Protein AF-A0AAD3CHX1-F1 (afdb_monomer)

Solvent-accessible surface area (backbone atoms only — not comparable to full-atom values): 16864 Å² total; per-residue (Å²): 99,69,72,57,52,53,38,27,78,70,70,75,46,90,76,81,86,83,85,71,69,72,49,41,51,52,63,62,46,21,54,52,50,39,52,50,53,50,51,54,45,69,69,38,91,81,61,64,56,40,75,46,77,30,52,28,62,43,34,53,33,46,41,60,36,49,50,74,41,37,83,51,38,40,31,35,40,28,32,37,17,33,47,58,42,41,32,48,73,62,52,31,31,31,55,73,12,51,76,66,86,93,46,72,86,49,52,78,41,46,29,70,56,51,67,70,23,34,23,66,49,45,42,43,32,59,69,72,58,86,49,81,82,89,35,30,51,38,37,27,37,88,86,70,50,77,42,87,50,48,73,63,38,65,66,48,33,57,59,32,36,41,29,68,52,56,73,40,98,74,81,52,71,68,55,53,50,50,51,49,51,26,27,49,52,18,50,49,47,39,46,72,68,47,38,41,86,78,33,31,62,34,47,85,36,40,83,51,62,65,76,64,46,69,72,37,52,33,35,22,34,32,29,57,75,26,77,3,62,27,23,36,30,30,63,87,57,37,62,44,56,90,48,63,68,40,64,40,57,0,12,52,72,46,36,39,72,26,31,66,51,56,66,20,50,58,75,64,47,78,42,73,54,66,90,79,41,62,60,53,61,90,78,41,70,68,58,51,52,51,48,44,45,68,78,27,74,88,34,69,66,60,37,52,53,50,31,57,74,70,76,97

Structure (mmCIF, N/CA/C/O backbone):
data_AF-A0AAD3CHX1-F1
#
_entry.id   AF-A0AAD3CHX1-F1
#
loop_
_atom_site.group_PDB
_atom_site.id
_atom_site.type_symbol
_atom_site.label_atom_id
_atom_site.label_alt_id
_atom_site.label_comp_id
_atom_site.label_asym_id
_atom_site.label_entity_id
_atom_site.label_seq_id
_atom_site.pdbx_PDB_ins_code
_atom_site.Cartn_x
_atom_site.Cartn_y
_atom_site.Cartn_z
_atom_site.occupancy
_atom_site.B_iso_or_equiv
_atom_site.auth_seq_id
_atom_site.auth_comp_id
_atom_site.auth_asym_id
_atom_site.auth_atom_id
_atom_site.pdbx_PDB_model_num
ATOM 1 N N . MET A 1 1 ? 6.228 -0.378 18.008 1.00 70.81 1 MET A N 1
ATOM 2 C CA . MET A 1 1 ? 5.746 -1.682 18.521 1.00 70.81 1 MET A CA 1
ATOM 3 C C . MET A 1 1 ? 5.586 -1.688 20.031 1.00 70.81 1 MET A C 1
ATOM 5 O O . MET A 1 1 ? 4.504 -2.058 20.459 1.00 70.81 1 MET A O 1
ATOM 9 N N . MET A 1 2 ? 6.559 -1.183 20.804 1.00 86.69 2 MET A N 1
ATOM 10 C CA . MET A 1 2 ? 6.476 -1.118 22.274 1.00 86.69 2 MET A CA 1
ATOM 11 C C . MET A 1 2 ? 5.125 -0.602 22.810 1.00 86.69 2 MET A C 1
ATOM 13 O O . MET A 1 2 ? 4.581 -1.206 23.717 1.00 86.69 2 MET A O 1
ATOM 17 N N . PHE A 1 3 ? 4.522 0.424 22.194 1.00 92.31 3 PHE A N 1
ATOM 18 C CA . PHE A 1 3 ? 3.174 0.911 22.540 1.00 92.31 3 PHE A CA 1
ATOM 19 C C . PHE A 1 3 ? 2.093 -0.194 22.557 1.00 92.31 3 PHE A C 1
ATOM 21 O O . PHE A 1 3 ? 1.417 -0.375 23.567 1.00 92.31 3 PHE A O 1
ATOM 28 N N . LEU A 1 4 ? 1.945 -0.967 21.471 1.00 94.00 4 LEU A N 1
ATOM 29 C CA . LEU A 1 4 ? 0.927 -2.028 21.369 1.00 94.00 4 LEU A CA 1
ATOM 30 C C . LEU A 1 4 ? 1.252 -3.208 22.295 1.00 94.00 4 LEU A C 1
ATOM 32 O O . LEU A 1 4 ? 0.361 -3.772 22.924 1.00 94.00 4 LEU A O 1
ATOM 36 N N . GLU A 1 5 ? 2.534 -3.550 22.420 1.00 94.19 5 GLU A N 1
ATOM 37 C CA . GLU A 1 5 ? 3.007 -4.614 23.312 1.00 94.19 5 GLU A CA 1
ATOM 38 C C . GLU A 1 5 ? 2.765 -4.267 24.788 1.00 94.19 5 GLU A C 1
ATOM 40 O O . GLU A 1 5 ? 2.339 -5.125 25.564 1.00 94.19 5 GLU A O 1
ATOM 45 N N . THR A 1 6 ? 2.967 -3.006 25.182 1.00 95.19 6 THR A N 1
ATOM 46 C CA . THR A 1 6 ? 2.649 -2.503 26.523 1.00 95.19 6 THR A CA 1
ATOM 47 C C . THR A 1 6 ? 1.153 -2.601 26.810 1.00 95.19 6 THR A C 1
ATOM 49 O O . THR A 1 6 ? 0.778 -3.117 27.861 1.00 95.19 6 THR A O 1
ATOM 52 N N . LEU A 1 7 ? 0.281 -2.182 25.888 1.00 96.12 7 LEU A N 1
ATOM 53 C CA . LEU A 1 7 ? -1.169 -2.308 26.090 1.00 96.12 7 LEU A CA 1
ATOM 54 C C . LEU A 1 7 ? -1.603 -3.779 26.212 1.00 96.12 7 LEU A C 1
ATOM 56 O O . LEU A 1 7 ? -2.394 -4.118 27.093 1.00 96.12 7 LEU A O 1
ATOM 60 N N . ASN A 1 8 ? -1.046 -4.657 25.374 1.00 96.56 8 ASN A N 1
ATOM 61 C CA . ASN A 1 8 ? -1.357 -6.086 25.375 1.00 96.56 8 ASN A CA 1
ATOM 62 C C . ASN A 1 8 ? -0.888 -6.792 26.653 1.00 96.56 8 ASN A C 1
ATOM 64 O O . ASN A 1 8 ? -1.653 -7.503 27.297 1.00 96.56 8 ASN A O 1
ATOM 68 N N . SER A 1 9 ? 0.359 -6.557 27.067 1.00 96.75 9 SER A N 1
ATOM 69 C CA . SER A 1 9 ? 0.922 -7.145 28.294 1.00 96.75 9 SER A CA 1
ATOM 70 C C . SER A 1 9 ? 0.189 -6.718 29.571 1.00 96.75 9 SER A C 1
ATOM 72 O O . SER A 1 9 ? 0.242 -7.435 30.567 1.00 96.75 9 SER A O 1
ATOM 74 N N . ASN A 1 10 ? -0.530 -5.593 29.535 1.00 96.62 10 ASN A N 1
ATOM 75 C CA . ASN A 1 10 ? -1.371 -5.111 30.632 1.00 96.62 10 ASN A CA 1
ATOM 76 C C . ASN A 1 10 ? -2.850 -5.524 30.489 1.00 96.62 10 ASN A C 1
ATOM 78 O O . ASN A 1 10 ? -3.691 -5.067 31.259 1.00 96.62 10 ASN A O 1
ATOM 82 N N . GLY A 1 11 ? -3.180 -6.381 29.514 1.00 95.12 11 GLY A N 1
ATOM 83 C CA . GLY A 1 11 ? -4.532 -6.904 29.297 1.00 95.12 11 GLY A CA 1
ATOM 84 C C . GLY A 1 11 ? -5.544 -5.861 28.821 1.00 95.12 11 GLY A C 1
ATOM 85 O O . GLY A 1 11 ? -6.746 -6.079 28.951 1.00 95.12 11 GLY A O 1
ATOM 86 N N . LEU A 1 12 ? -5.077 -4.722 28.298 1.00 95.38 12 LEU A N 1
ATOM 87 C CA . LEU A 1 12 ? -5.944 -3.638 27.827 1.00 95.38 12 LEU A CA 1
ATOM 88 C C . LEU A 1 12 ? -6.453 -3.885 26.404 1.00 95.38 12 LEU A C 1
ATOM 90 O O . LEU A 1 12 ? -7.538 -3.432 26.047 1.00 95.38 12 LEU A O 1
ATOM 94 N N . ILE A 1 13 ? -5.672 -4.606 25.602 1.00 95.12 13 ILE A N 1
ATOM 95 C CA . ILE A 1 13 ? -6.026 -5.059 24.256 1.00 95.12 13 ILE A CA 1
ATOM 96 C C . ILE A 1 13 ? -5.583 -6.513 24.083 1.00 95.12 13 ILE A C 1
ATOM 98 O O . ILE A 1 13 ? -4.703 -6.970 24.807 1.00 95.12 13 ILE A O 1
ATOM 102 N N . ASP A 1 14 ? -6.158 -7.204 23.102 1.00 95.56 14 ASP A N 1
ATOM 103 C CA . ASP A 1 14 ? -5.631 -8.472 22.589 1.00 95.56 14 ASP A CA 1
ATOM 104 C C . ASP A 1 14 ? -4.932 -8.198 21.251 1.00 95.56 14 ASP A C 1
ATOM 106 O O . ASP A 1 14 ? -5.577 -7.928 20.232 1.00 95.56 14 ASP A O 1
ATOM 110 N N . PHE A 1 15 ? -3.601 -8.145 21.279 1.00 96.00 15 PHE A N 1
ATOM 111 C CA . PHE A 1 15 ? -2.782 -7.722 20.146 1.00 96.00 15 PHE A CA 1
ATOM 112 C C . PHE A 1 15 ? -2.222 -8.912 19.369 1.00 96.00 15 PHE A C 1
ATOM 114 O O . PHE A 1 15 ? -1.452 -9.718 19.891 1.00 96.00 15 PHE A O 1
ATOM 121 N N . HIS A 1 16 ? -2.518 -8.934 18.068 1.00 96.44 16 HIS A N 1
ATOM 122 C CA . HIS A 1 16 ? -2.021 -9.934 17.127 1.00 96.44 16 HIS A CA 1
ATOM 123 C C . HIS A 1 16 ? -1.151 -9.274 16.059 1.00 96.44 16 HIS A C 1
ATOM 125 O O . HIS A 1 16 ? -1.632 -8.469 15.260 1.00 96.44 16 HIS A O 1
ATOM 131 N N . LEU A 1 17 ? 0.128 -9.649 16.007 1.00 95.56 17 LEU A N 1
ATOM 132 C CA . LEU A 1 17 ? 1.024 -9.271 14.916 1.00 95.56 17 LEU A CA 1
ATOM 133 C C . LEU A 1 17 ? 0.971 -10.337 13.816 1.00 95.56 17 LEU A C 1
ATOM 135 O O . LEU A 1 17 ? 1.257 -11.506 14.071 1.00 95.56 17 LEU A O 1
ATOM 139 N N . ILE A 1 18 ? 0.662 -9.927 12.585 1.00 96.00 18 ILE A N 1
ATOM 140 C CA . ILE A 1 18 ? 0.647 -10.816 11.416 1.00 96.00 18 ILE A CA 1
ATOM 141 C C . ILE A 1 18 ? 1.854 -10.484 10.523 1.00 96.00 18 ILE A C 1
ATOM 143 O O . ILE A 1 18 ? 1.761 -9.599 9.667 1.00 96.00 18 ILE A O 1
ATOM 147 N N . PRO A 1 19 ? 3.010 -11.147 10.719 1.00 94.69 19 PRO A N 1
ATOM 148 C CA . PRO A 1 19 ? 4.156 -10.968 9.841 1.00 94.69 19 PRO A CA 1
ATOM 149 C C . PRO A 1 19 ? 3.901 -11.636 8.487 1.00 94.69 19 PRO A C 1
ATOM 151 O O . PRO A 1 19 ? 3.232 -12.665 8.393 1.00 94.69 19 PRO A O 1
ATOM 154 N N . TRP A 1 20 ? 4.479 -11.074 7.432 1.00 95.19 20 TRP A N 1
ATOM 155 C CA . TRP A 1 20 ? 4.391 -11.620 6.082 1.00 95.19 20 TRP A CA 1
ATOM 156 C C . TRP A 1 20 ? 5.680 -11.335 5.305 1.00 95.19 20 TRP A C 1
ATOM 158 O O . TRP A 1 20 ? 6.430 -10.412 5.630 1.00 95.19 20 TRP A O 1
ATOM 168 N N . ASP A 1 21 ? 5.959 -12.154 4.291 1.00 95.00 21 ASP A N 1
ATOM 169 C CA . ASP A 1 21 ? 7.151 -12.001 3.457 1.00 95.00 21 ASP A CA 1
ATOM 170 C C . ASP A 1 21 ? 6.879 -11.033 2.299 1.00 95.00 21 ASP A C 1
ATOM 172 O O . ASP A 1 21 ? 6.310 -11.411 1.274 1.00 95.00 21 ASP A O 1
ATOM 176 N N . TRP A 1 22 ? 7.323 -9.786 2.458 1.00 92.69 22 TRP A N 1
ATOM 177 C CA . TRP A 1 22 ? 7.121 -8.706 1.486 1.00 92.69 22 TRP A CA 1
ATOM 178 C C . TRP A 1 22 ? 7.830 -8.894 0.149 1.00 92.69 22 TRP A C 1
ATOM 180 O O . TRP A 1 22 ? 7.527 -8.195 -0.818 1.00 92.69 22 TRP A O 1
ATOM 190 N N . ARG A 1 23 ? 8.735 -9.871 0.062 1.00 93.50 23 ARG A N 1
ATOM 191 C CA . ARG A 1 23 ? 9.426 -10.211 -1.182 1.00 93.50 23 ARG A CA 1
ATOM 192 C C . ARG A 1 23 ? 8.537 -11.039 -2.107 1.00 93.50 23 ARG A C 1
ATOM 194 O O . ARG A 1 23 ? 8.760 -11.035 -3.314 1.00 93.50 23 ARG A O 1
ATOM 201 N N . ARG A 1 24 ? 7.556 -11.766 -1.561 1.00 95.75 24 ARG A N 1
ATOM 202 C CA . ARG A 1 24 ? 6.701 -12.709 -2.300 1.00 95.75 24 ARG A CA 1
ATOM 203 C C . ARG A 1 24 ? 5.537 -12.004 -2.996 1.00 95.75 24 ARG A C 1
ATOM 205 O O . ARG A 1 24 ? 5.283 -10.823 -2.778 1.00 95.75 24 ARG A O 1
ATOM 212 N N . ALA A 1 25 ? 4.836 -12.735 -3.862 1.00 95.12 25 ALA A N 1
ATOM 213 C CA . ALA A 1 25 ? 3.649 -12.218 -4.532 1.00 95.12 25 ALA A CA 1
ATOM 214 C C . ALA A 1 25 ? 2.572 -11.823 -3.506 1.00 95.12 25 ALA A C 1
ATOM 216 O O . ALA A 1 25 ? 2.311 -12.551 -2.548 1.00 95.12 25 ALA A O 1
ATOM 217 N N . PHE A 1 26 ? 1.919 -10.680 -3.723 1.00 95.56 26 PHE A N 1
ATOM 218 C CA . PHE A 1 26 ? 0.965 -10.125 -2.756 1.00 95.56 26 PHE A CA 1
ATOM 219 C C . PHE A 1 26 ? -0.305 -10.965 -2.593 1.00 95.56 26 PHE A C 1
ATOM 221 O O . PHE A 1 26 ? -0.923 -10.910 -1.533 1.00 95.56 26 PHE A O 1
ATOM 228 N N . GLU A 1 27 ? -0.671 -11.775 -3.593 1.00 95.50 27 GLU A N 1
ATOM 229 C CA . GLU A 1 27 ? -1.791 -12.718 -3.470 1.00 95.50 27 GLU A CA 1
ATOM 230 C C . GLU A 1 27 ? -1.549 -13.700 -2.313 1.00 95.50 27 GLU A C 1
ATOM 232 O O . GLU A 1 27 ? -2.421 -13.866 -1.467 1.00 95.50 27 GLU A O 1
ATOM 237 N N . GLU A 1 28 ? -0.338 -14.263 -2.209 1.00 95.62 28 GLU A N 1
ATOM 238 C CA . GLU A 1 28 ? 0.015 -15.217 -1.149 1.00 95.62 28 GLU A CA 1
ATOM 239 C C . GLU A 1 28 ? -0.070 -14.570 0.239 1.00 95.62 28 GLU A C 1
ATOM 241 O O . GLU A 1 28 ? -0.622 -15.143 1.181 1.00 95.62 28 GLU A O 1
ATOM 246 N N . ALA A 1 29 ? 0.457 -13.347 0.365 1.00 96.19 29 ALA A N 1
ATOM 247 C CA . ALA A 1 29 ? 0.401 -12.589 1.609 1.00 96.19 29 ALA A CA 1
ATOM 248 C C . ALA A 1 29 ? -1.048 -12.275 2.002 1.00 96.19 29 ALA A C 1
ATOM 250 O O . ALA A 1 29 ? -1.426 -12.441 3.160 1.00 96.19 29 ALA A O 1
ATOM 251 N N . SER A 1 30 ? -1.874 -11.867 1.039 1.00 96.12 30 SER A N 1
ATOM 252 C CA . SER A 1 30 ? -3.265 -11.506 1.289 1.00 96.12 30 SER A CA 1
ATOM 253 C C . SER A 1 30 ? -4.131 -12.702 1.694 1.00 96.12 30 SER A C 1
ATOM 255 O O . SER A 1 30 ? -4.948 -12.595 2.614 1.00 96.12 30 SER A O 1
ATOM 257 N N . GLU A 1 31 ? -3.929 -13.864 1.068 1.00 96.56 31 GLU A N 1
ATOM 258 C CA . GLU A 1 31 ? -4.599 -15.111 1.449 1.00 96.56 31 GLU A CA 1
ATOM 259 C C . GLU A 1 31 ? -4.235 -15.525 2.880 1.00 96.56 31 GLU A C 1
ATOM 261 O O . GLU A 1 31 ? -5.125 -15.798 3.691 1.00 96.56 31 GLU A O 1
ATOM 266 N N . MET A 1 32 ? -2.944 -15.484 3.221 1.00 97.19 32 MET A N 1
ATOM 267 C CA . MET A 1 32 ? -2.456 -15.797 4.566 1.00 97.19 32 MET A CA 1
ATOM 268 C C . MET A 1 32 ? -3.038 -14.845 5.621 1.00 97.19 32 MET A C 1
ATOM 270 O O . MET A 1 32 ? -3.571 -15.304 6.635 1.00 97.19 32 MET A O 1
ATOM 274 N N . ILE A 1 33 ? -3.003 -13.533 5.364 1.00 97.50 33 ILE A N 1
ATOM 275 C CA . ILE A 1 33 ? -3.575 -12.518 6.261 1.00 97.50 33 ILE A CA 1
ATOM 276 C C . ILE A 1 33 ? -5.070 -12.772 6.459 1.00 97.50 33 ILE A C 1
ATOM 278 O O . ILE A 1 33 ? -5.545 -12.787 7.593 1.00 97.50 33 ILE A O 1
ATOM 282 N N . THR A 1 34 ? -5.808 -13.044 5.379 1.00 97.69 34 THR A N 1
ATOM 283 C CA . THR A 1 34 ? -7.249 -13.328 5.445 1.00 97.69 34 THR A CA 1
ATOM 284 C C . THR A 1 34 ? -7.543 -14.547 6.318 1.00 97.69 34 THR A C 1
ATOM 286 O O . THR A 1 34 ? -8.465 -14.520 7.136 1.00 97.69 34 THR A O 1
ATOM 289 N N . MET A 1 35 ? -6.761 -15.621 6.177 1.00 98.00 35 MET A N 1
ATOM 290 C CA . MET A 1 35 ? -6.902 -16.810 7.019 1.00 98.00 35 MET A CA 1
ATOM 291 C C . MET A 1 35 ? -6.654 -16.493 8.495 1.00 98.00 35 MET A C 1
ATOM 293 O O . MET A 1 35 ? -7.448 -16.901 9.342 1.00 98.00 35 MET A O 1
ATOM 297 N N . LYS A 1 36 ? -5.594 -15.738 8.804 1.00 98.06 36 LYS A N 1
ATOM 298 C CA . LYS A 1 36 ? -5.237 -15.373 10.181 1.00 98.06 36 LYS A CA 1
ATOM 299 C C . LYS A 1 36 ? -6.273 -14.468 10.839 1.00 98.06 36 LYS A C 1
ATOM 301 O O . LYS A 1 36 ? -6.656 -14.714 11.976 1.00 98.06 36 LYS A O 1
ATOM 306 N N . VAL A 1 37 ? -6.793 -13.478 10.118 1.00 97.88 37 VAL A N 1
ATOM 307 C CA . VAL A 1 37 ? -7.870 -12.604 10.611 1.00 97.88 37 VAL A CA 1
ATOM 308 C C . VAL A 1 37 ? -9.131 -13.411 10.932 1.00 97.88 37 VAL A C 1
ATOM 310 O O . VAL A 1 37 ? -9.733 -13.226 11.990 1.00 97.88 37 VAL A O 1
ATOM 313 N N . LYS A 1 38 ? -9.515 -14.351 10.058 1.00 97.75 38 LYS A N 1
ATOM 314 C CA . LYS A 1 38 ? -10.653 -15.248 10.314 1.00 97.75 38 LYS A CA 1
ATOM 315 C C . LYS A 1 38 ? -10.420 -16.149 11.520 1.00 97.75 38 LYS A C 1
ATOM 317 O O . LYS A 1 38 ? -11.343 -16.351 12.298 1.00 97.75 38 LYS A O 1
ATOM 322 N N . GLU A 1 39 ? -9.212 -16.685 11.681 1.00 97.69 39 GLU A N 1
ATOM 323 C CA . GLU A 1 39 ? -8.828 -17.482 12.850 1.00 97.69 39 GLU A CA 1
ATOM 324 C C . GLU A 1 39 ? -8.995 -16.676 14.148 1.00 97.69 39 GLU A C 1
ATOM 326 O O . GLU A 1 39 ? -9.676 -17.140 15.062 1.00 97.69 39 GLU A O 1
ATOM 331 N N . ILE A 1 40 ? -8.471 -15.445 14.194 1.00 96.88 40 ILE A N 1
ATOM 332 C CA . ILE A 1 40 ? -8.596 -14.536 15.347 1.00 96.88 40 ILE A CA 1
ATOM 333 C C . ILE A 1 40 ? -10.074 -14.266 15.668 1.00 96.88 40 ILE A C 1
ATOM 335 O O . ILE A 1 40 ? -10.511 -14.481 16.796 1.00 96.88 40 ILE A O 1
ATOM 339 N N . SER A 1 41 ? -10.877 -13.882 14.671 1.00 96.44 41 SER A N 1
ATOM 340 C CA . SER A 1 41 ? -12.311 -13.613 14.869 1.00 96.44 41 SER A CA 1
ATOM 341 C C . SER A 1 41 ? -13.103 -14.859 15.302 1.00 96.44 41 SER A C 1
ATOM 343 O O . SER A 1 41 ? -14.018 -14.796 16.130 1.00 96.44 41 SER A O 1
ATOM 345 N N . ASN A 1 42 ? -12.748 -16.031 14.773 1.00 96.19 42 ASN A N 1
ATOM 346 C CA . ASN A 1 42 ? -13.405 -17.284 15.130 1.00 96.19 42 ASN A CA 1
ATOM 347 C C . ASN A 1 42 ? -13.094 -17.723 16.563 1.00 96.19 42 ASN A C 1
ATOM 349 O O . ASN A 1 42 ? -13.982 -18.274 17.218 1.00 96.19 42 ASN A O 1
ATOM 353 N N . ASN A 1 43 ? -11.887 -17.435 17.043 1.00 95.56 43 ASN A N 1
ATOM 354 C CA . ASN A 1 43 ? -11.440 -17.786 18.385 1.00 95.56 43 ASN A CA 1
ATOM 355 C 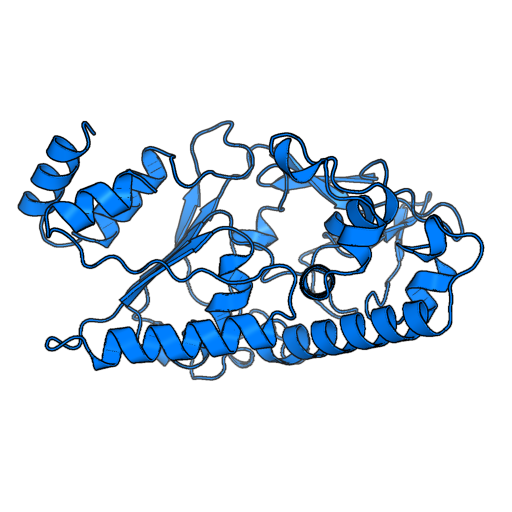C . ASN A 1 43 ? -11.867 -16.771 19.454 1.00 95.56 43 ASN A C 1
ATOM 357 O O . ASN A 1 43 ? -11.833 -17.115 20.633 1.00 95.56 43 ASN A O 1
ATOM 361 N N . ASP A 1 44 ? -12.313 -15.568 19.075 1.00 94.00 44 ASP A N 1
ATOM 362 C CA . ASP A 1 44 ? -12.876 -14.614 20.031 1.00 94.00 44 ASP A CA 1
ATOM 363 C C . ASP A 1 44 ? -14.259 -15.090 20.536 1.00 94.00 44 ASP A C 1
ATOM 365 O O . ASP A 1 44 ? -15.223 -15.140 19.754 1.00 94.00 44 ASP A O 1
ATOM 369 N N . PRO A 1 45 ? -14.400 -15.420 21.838 1.00 91.38 45 PRO A N 1
ATOM 370 C CA . PRO A 1 45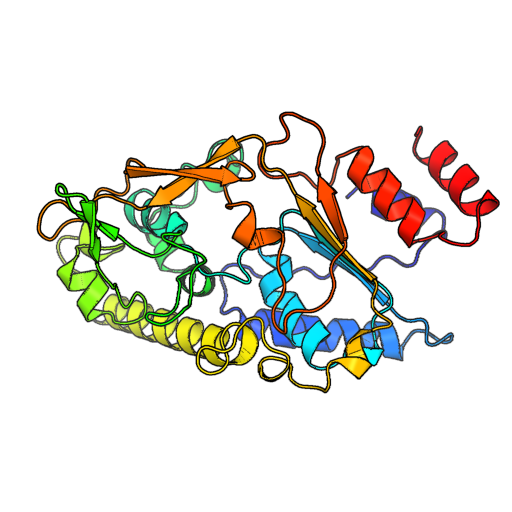 ? -15.672 -15.849 22.417 1.00 91.38 45 PRO A CA 1
ATOM 371 C C . PRO A 1 45 ? -16.734 -14.745 22.410 1.00 91.38 45 PRO A C 1
ATOM 373 O O . PRO A 1 45 ? -17.925 -15.048 22.432 1.00 91.38 45 PRO A O 1
ATOM 376 N N . LEU A 1 46 ? -16.322 -13.475 22.374 1.00 92.31 46 LEU A N 1
ATOM 377 C CA . LEU A 1 46 ? -17.224 -12.325 22.390 1.00 92.31 46 LEU A CA 1
ATOM 378 C C . LEU A 1 46 ? -17.624 -11.870 20.984 1.00 92.31 46 LEU A C 1
ATOM 380 O O . LEU A 1 46 ? -18.467 -10.982 20.863 1.00 92.31 46 LEU A O 1
ATOM 384 N N . LYS A 1 47 ? -17.046 -12.479 19.936 1.00 92.31 47 LYS A N 1
ATOM 385 C CA . LYS A 1 47 ? -17.299 -12.142 18.527 1.00 92.31 47 LYS A CA 1
ATOM 386 C C . LYS A 1 47 ? -17.183 -10.642 18.260 1.00 92.31 47 LYS A C 1
ATOM 388 O O . LYS A 1 47 ? -17.969 -10.074 17.499 1.00 92.31 47 LYS A O 1
ATOM 393 N N . LYS A 1 48 ? -16.210 -9.992 18.903 1.00 93.75 48 LYS A N 1
ATOM 394 C CA . LYS A 1 48 ? -15.928 -8.582 18.679 1.00 93.75 48 LYS A CA 1
ATOM 395 C C . LYS A 1 48 ? -15.410 -8.405 17.261 1.00 93.75 48 LYS A C 1
ATOM 397 O O . LYS A 1 48 ? -14.704 -9.248 16.703 1.00 93.75 48 LYS A O 1
ATOM 402 N N . LYS A 1 49 ? -15.768 -7.265 16.684 1.00 96.50 49 LYS A N 1
ATOM 403 C CA . LYS A 1 49 ? -15.170 -6.805 15.439 1.00 96.50 49 LYS A CA 1
ATOM 404 C C . LYS A 1 49 ? -13.719 -6.393 15.697 1.00 96.50 49 LYS A C 1
ATOM 406 O O . LYS A 1 49 ? -13.384 -5.879 16.762 1.00 96.50 49 LYS A O 1
ATOM 411 N N . ILE A 1 50 ? -12.872 -6.642 14.712 1.00 97.69 50 ILE A N 1
ATOM 412 C CA . ILE A 1 50 ? -11.436 -6.402 14.742 1.00 97.69 50 ILE A CA 1
ATOM 413 C C . ILE A 1 50 ? -11.150 -4.932 14.433 1.00 97.69 50 ILE A C 1
ATOM 415 O O . ILE A 1 50 ? -11.754 -4.327 13.542 1.00 97.69 50 ILE A O 1
ATOM 419 N N . ILE A 1 51 ? -10.167 -4.385 15.142 1.00 97.56 51 ILE A N 1
ATOM 420 C CA . ILE A 1 51 ? -9.528 -3.113 14.814 1.00 97.56 51 ILE A CA 1
ATOM 421 C C . ILE A 1 51 ? -8.259 -3.443 14.033 1.00 97.56 51 ILE A C 1
ATOM 423 O O . ILE A 1 51 ? -7.315 -4.017 14.576 1.00 97.56 51 ILE A O 1
ATOM 427 N N . LEU A 1 52 ? -8.248 -3.119 12.742 1.00 97.25 52 LEU A N 1
ATOM 428 C CA . LEU A 1 52 ? -7.111 -3.377 11.866 1.00 97.25 52 LEU A CA 1
ATOM 429 C C . LEU A 1 52 ? -6.180 -2.165 11.840 1.00 97.25 52 LEU A C 1
ATOM 431 O O . LEU A 1 52 ? -6.613 -1.053 11.548 1.00 97.25 52 LEU A O 1
ATOM 435 N N . ILE A 1 53 ? -4.887 -2.388 12.062 1.00 95.50 53 ILE A N 1
ATOM 436 C CA . ILE A 1 53 ? -3.842 -1.383 11.846 1.00 95.50 53 ILE A CA 1
ATOM 437 C C . ILE A 1 53 ? -2.914 -1.912 10.758 1.00 95.50 53 ILE A C 1
ATOM 439 O O . ILE A 1 53 ? -2.331 -2.986 10.901 1.00 95.50 53 ILE A O 1
ATOM 443 N N . SER A 1 54 ? -2.779 -1.168 9.663 1.00 94.31 54 SER A N 1
ATOM 444 C CA . SER A 1 54 ? -1.840 -1.482 8.583 1.00 94.31 54 SER A CA 1
ATOM 445 C C . SER A 1 54 ? -0.856 -0.340 8.394 1.00 94.31 54 SER A C 1
ATOM 447 O O . SER A 1 54 ? -1.223 0.822 8.546 1.00 94.31 54 SER A O 1
ATOM 449 N N . HIS A 1 55 ? 0.381 -0.661 8.019 1.00 92.00 55 HIS A N 1
ATOM 450 C CA . HIS A 1 55 ? 1.411 0.334 7.722 1.00 92.00 55 HIS A CA 1
ATOM 451 C C . HIS A 1 55 ? 1.978 0.139 6.325 1.00 92.00 55 HIS A C 1
ATOM 453 O O . HIS A 1 55 ? 2.268 -1.001 5.949 1.00 92.00 55 HIS A O 1
ATOM 459 N N . SER A 1 56 ? 2.152 1.230 5.574 1.00 89.94 56 SER A N 1
ATOM 460 C CA . SER A 1 56 ? 2.762 1.204 4.243 1.00 89.94 56 SER A CA 1
ATOM 461 C C . SER A 1 56 ? 2.136 0.099 3.379 1.00 89.94 56 SER A C 1
ATOM 463 O O . SER A 1 56 ? 0.912 0.025 3.250 1.00 89.94 56 SER A O 1
ATOM 465 N N . THR A 1 57 ? 2.946 -0.783 2.801 1.00 91.31 57 THR A N 1
ATOM 466 C CA . THR A 1 57 ? 2.528 -1.920 1.966 1.00 91.31 57 THR A CA 1
ATOM 467 C C . THR A 1 57 ? 1.515 -2.847 2.631 1.00 91.31 57 THR A C 1
ATOM 469 O O . THR A 1 57 ? 0.727 -3.493 1.940 1.00 91.31 57 THR A O 1
ATOM 472 N N . GLY A 1 58 ? 1.487 -2.891 3.966 1.00 93.69 58 GLY A N 1
ATOM 473 C CA . GLY A 1 58 ? 0.499 -3.652 4.724 1.00 93.69 58 GLY A CA 1
ATOM 474 C C . GLY A 1 58 ? -0.932 -3.356 4.274 1.00 93.69 58 GLY A C 1
ATOM 475 O O . GLY A 1 58 ? -1.735 -4.276 4.208 1.00 93.69 58 GLY A O 1
ATOM 476 N N . ALA A 1 59 ? -1.225 -2.114 3.875 1.00 92.81 59 ALA A N 1
ATOM 477 C CA . ALA A 1 59 ? -2.540 -1.713 3.381 1.00 92.81 59 ALA A CA 1
ATOM 478 C C . ALA A 1 59 ? -2.964 -2.457 2.102 1.00 92.81 59 ALA A C 1
ATOM 480 O O . ALA A 1 59 ? -4.118 -2.861 1.977 1.00 92.81 59 ALA A O 1
ATOM 481 N N . MET A 1 60 ? -2.038 -2.680 1.160 1.00 92.25 60 MET A N 1
ATOM 482 C CA . MET A 1 60 ? -2.337 -3.378 -0.099 1.00 92.25 60 MET A CA 1
ATOM 483 C C . MET A 1 60 ? -2.673 -4.847 0.134 1.00 92.25 60 MET A C 1
ATOM 485 O O . MET A 1 60 ? -3.566 -5.386 -0.515 1.00 92.25 60 MET A O 1
ATOM 489 N N . VAL A 1 61 ? -1.945 -5.505 1.039 1.00 94.69 61 VAL A N 1
ATOM 490 C CA . VAL A 1 61 ? -2.108 -6.942 1.296 1.00 94.69 61 VAL A CA 1
ATOM 491 C C . VAL A 1 61 ? -3.266 -7.240 2.249 1.00 94.69 61 VAL A C 1
ATOM 493 O O . VAL A 1 61 ? -3.861 -8.315 2.156 1.00 94.69 61 VAL A O 1
ATOM 496 N N . THR A 1 62 ? -3.644 -6.297 3.119 1.00 95.50 62 THR A N 1
ATOM 497 C CA . THR A 1 62 ? -4.823 -6.433 3.989 1.00 95.50 62 THR A CA 1
ATOM 498 C C . THR A 1 62 ? -6.123 -6.037 3.294 1.00 95.50 62 THR A C 1
ATOM 500 O O . THR A 1 62 ? -7.165 -6.599 3.636 1.00 95.50 62 THR A O 1
ATOM 503 N N . TRP A 1 63 ? -6.088 -5.128 2.309 1.00 94.31 63 TRP A N 1
ATOM 504 C CA . TRP A 1 63 ? -7.287 -4.645 1.613 1.00 94.31 63 TRP A CA 1
ATOM 505 C C . TRP A 1 63 ? -8.207 -5.768 1.108 1.00 94.31 63 TRP A C 1
ATOM 507 O O . TRP A 1 63 ? -9.393 -5.710 1.418 1.00 94.31 63 TRP A O 1
ATOM 517 N N . PRO A 1 64 ? -7.726 -6.839 0.443 1.00 94.88 64 PRO A N 1
ATOM 518 C CA . PRO A 1 64 ? -8.617 -7.907 -0.013 1.00 94.88 64 PRO A CA 1
ATOM 519 C C . PRO A 1 64 ? -9.363 -8.630 1.118 1.00 94.88 64 PRO A C 1
ATOM 521 O O . PRO A 1 64 ? -10.436 -9.182 0.880 1.00 94.88 64 PRO A O 1
ATOM 524 N N . CYS A 1 65 ? -8.817 -8.641 2.339 1.00 96.75 65 CYS A N 1
ATOM 525 C CA . CYS A 1 65 ? -9.515 -9.168 3.508 1.00 96.75 65 CYS A CA 1
ATOM 526 C C . CYS A 1 65 ? -10.620 -8.208 3.967 1.00 96.75 65 CYS A C 1
ATOM 528 O O . CYS A 1 65 ? -11.729 -8.663 4.233 1.00 96.75 65 CYS A O 1
ATOM 530 N N . VAL A 1 66 ? -10.329 -6.904 4.042 1.00 96.12 66 VAL A N 1
ATOM 531 C CA . VAL A 1 66 ? -11.312 -5.864 4.405 1.00 96.12 66 VAL A CA 1
ATOM 532 C C . VAL A 1 66 ? -12.450 -5.823 3.391 1.00 96.12 66 VAL A C 1
ATOM 534 O O . VAL A 1 66 ? -13.613 -5.846 3.777 1.00 96.12 66 VAL A O 1
ATOM 537 N N . ASP A 1 67 ? -12.111 -5.839 2.103 1.00 95.19 67 ASP A N 1
ATOM 538 C CA . ASP A 1 67 ? -13.058 -5.827 0.995 1.00 95.19 67 ASP A CA 1
ATOM 539 C C . ASP A 1 67 ? -13.999 -7.036 1.046 1.00 95.19 67 ASP A C 1
ATOM 541 O O . ASP A 1 67 ? -15.213 -6.873 1.042 1.00 95.19 67 ASP A O 1
ATOM 545 N N . LYS A 1 68 ? -13.461 -8.256 1.161 1.00 96.25 68 LYS A N 1
ATOM 546 C CA . LYS A 1 68 ? -14.280 -9.480 1.129 1.00 96.25 68 LYS A CA 1
ATOM 547 C C . LYS A 1 68 ? -15.023 -9.768 2.425 1.00 96.25 68 LYS A C 1
ATOM 549 O O . LYS A 1 68 ? -15.973 -10.554 2.387 1.00 96.25 68 LYS A O 1
ATOM 554 N N . HIS A 1 69 ? -14.567 -9.224 3.551 1.00 97.69 69 HIS A N 1
ATOM 555 C CA . HIS A 1 69 ? -15.071 -9.539 4.890 1.00 97.69 69 HIS A CA 1
ATOM 556 C C . HIS A 1 69 ? -15.272 -8.294 5.774 1.00 97.69 69 HIS A C 1
ATOM 558 O O . HIS A 1 69 ? -14.764 -8.261 6.900 1.00 97.69 69 HIS A O 1
ATOM 564 N N . PRO A 1 70 ? -16.015 -7.268 5.314 1.00 97.75 70 PRO A N 1
ATOM 565 C CA . PRO A 1 70 ? -16.207 -6.034 6.072 1.00 97.75 70 PRO A CA 1
ATOM 566 C C . PRO A 1 70 ? -16.911 -6.254 7.419 1.00 97.75 70 PRO A C 1
ATOM 568 O O . PRO A 1 70 ? -16.702 -5.498 8.368 1.00 97.75 70 PRO A O 1
ATOM 571 N N . GLU A 1 71 ? -17.697 -7.327 7.554 1.00 97.81 71 GLU A N 1
ATOM 572 C CA . GLU A 1 71 ? -18.360 -7.731 8.796 1.00 97.81 71 GLU A CA 1
ATOM 573 C C . GLU A 1 71 ? -17.388 -7.981 9.954 1.00 97.81 71 GLU A C 1
ATOM 575 O O . GLU A 1 71 ? -17.779 -7.838 11.113 1.00 97.81 71 GLU A O 1
ATOM 580 N N . LEU A 1 72 ? -16.134 -8.333 9.648 1.00 98.25 72 LEU A N 1
ATOM 581 C CA . LEU A 1 72 ? -15.122 -8.662 10.647 1.00 98.25 72 LEU A CA 1
ATOM 582 C C . LEU A 1 72 ? -14.511 -7.425 11.302 1.00 98.25 72 LEU A C 1
ATOM 584 O O . LEU A 1 72 ? -13.840 -7.579 12.315 1.00 98.25 72 LEU A O 1
ATOM 588 N N . PHE A 1 73 ? -14.713 -6.223 10.757 1.00 98.38 73 PHE A N 1
ATOM 589 C CA . PHE A 1 73 ? -13.974 -5.026 11.161 1.00 98.38 73 PHE A CA 1
ATOM 590 C C . PHE A 1 73 ? -14.889 -3.937 11.715 1.00 98.38 73 PHE A C 1
ATOM 592 O O . PHE A 1 73 ? -15.980 -3.704 11.194 1.00 98.38 73 PHE A O 1
ATOM 599 N N . SER A 1 74 ? -14.437 -3.254 12.768 1.00 97.38 74 SER A N 1
ATOM 600 C CA . SER A 1 74 ? -15.057 -2.016 13.263 1.00 97.38 74 SER A CA 1
ATOM 601 C C . SER A 1 74 ? -14.268 -0.790 12.826 1.00 97.38 74 SER A C 1
ATOM 603 O O . SER A 1 74 ? -14.850 0.243 12.519 1.00 97.38 74 SER A O 1
ATOM 605 N N . ASN A 1 75 ? -12.942 -0.906 12.775 1.00 97.62 75 ASN A N 1
ATOM 606 C CA . ASN A 1 75 ? -12.052 0.197 12.451 1.00 97.62 75 ASN A CA 1
ATOM 607 C C . ASN A 1 75 ? -10.906 -0.309 11.579 1.00 97.62 75 ASN A C 1
ATOM 609 O O . ASN A 1 75 ? -10.413 -1.426 11.761 1.00 97.62 75 ASN A O 1
ATOM 613 N N . TRP A 1 76 ? -10.436 0.552 10.683 1.00 96.81 76 TRP A N 1
ATOM 614 C CA . TRP A 1 76 ? -9.200 0.339 9.945 1.00 96.81 76 TRP A CA 1
ATOM 615 C C . TRP A 1 76 ? -8.350 1.606 9.980 1.00 96.81 76 TRP A C 1
ATOM 617 O O . TRP A 1 76 ? -8.675 2.604 9.341 1.00 96.81 76 TRP A O 1
ATOM 627 N N . MET A 1 77 ? -7.246 1.564 10.724 1.00 95.00 77 MET A N 1
ATOM 628 C CA . MET A 1 77 ? -6.232 2.611 10.715 1.00 95.00 77 MET A CA 1
ATOM 629 C C . MET A 1 77 ? -5.158 2.267 9.681 1.00 95.00 77 MET A C 1
ATOM 631 O O . MET A 1 77 ? -4.303 1.404 9.892 1.00 95.00 77 MET A O 1
ATOM 635 N N . ASN A 1 78 ? -5.220 2.948 8.545 1.00 92.69 78 ASN A N 1
ATOM 636 C CA . ASN A 1 78 ? -4.275 2.833 7.452 1.00 92.69 78 ASN A CA 1
ATOM 637 C C . ASN A 1 78 ? -3.168 3.894 7.589 1.00 92.69 78 ASN A C 1
ATOM 639 O O . ASN A 1 78 ? -3.375 5.062 7.262 1.00 92.69 78 ASN A O 1
ATOM 643 N N . MET A 1 79 ? -1.997 3.498 8.088 1.00 90.38 79 MET A N 1
ATOM 644 C CA . MET A 1 79 ? -0.883 4.398 8.401 1.00 90.38 79 MET A CA 1
ATOM 645 C C . MET A 1 79 ? 0.169 4.430 7.294 1.00 90.38 79 MET A C 1
ATOM 647 O O . MET A 1 79 ? 0.751 3.402 6.961 1.00 90.38 79 MET A O 1
ATOM 651 N N . ALA A 1 80 ? 0.440 5.611 6.737 1.00 82.31 80 ALA A N 1
ATOM 652 C CA . ALA A 1 80 ? 1.299 5.798 5.564 1.00 82.31 80 ALA A CA 1
ATOM 653 C C . ALA A 1 80 ? 0.956 4.808 4.437 1.00 82.31 80 ALA A C 1
ATOM 655 O O . ALA A 1 80 ? 1.843 4.301 3.759 1.00 82.31 80 ALA A O 1
A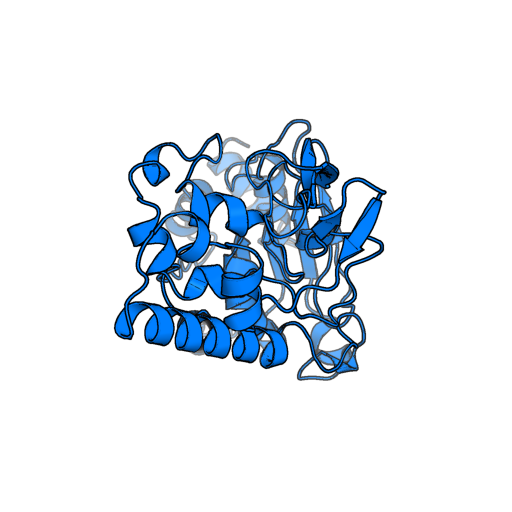TOM 656 N N . GLY A 1 81 ? -0.333 4.466 4.313 1.00 71.00 81 GLY A N 1
ATOM 657 C CA . GLY A 1 81 ? -0.825 3.365 3.498 1.00 71.00 81 GLY A CA 1
ATOM 658 C C . GLY A 1 81 ? -0.313 3.420 2.076 1.00 71.00 81 GLY A C 1
ATOM 659 O O . GLY A 1 81 ? -0.654 4.320 1.316 1.00 71.00 81 GLY A O 1
ATOM 660 N N . CYS A 1 82 ? 0.491 2.435 1.710 1.00 66.12 82 CYS A N 1
ATOM 661 C CA . CYS A 1 82 ? 1.073 2.356 0.391 1.00 66.12 82 CYS A CA 1
ATOM 662 C C . CYS A 1 8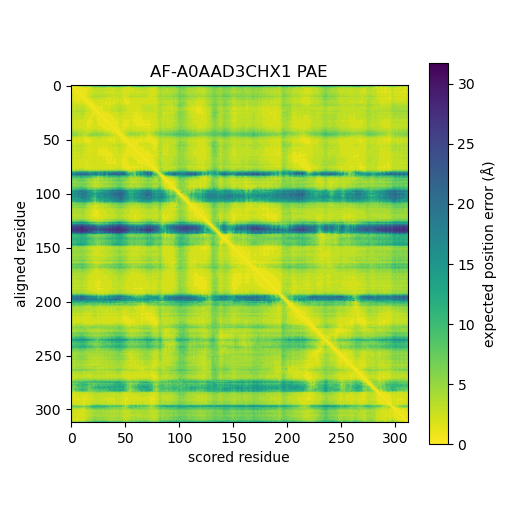2 ? -0.012 1.932 -0.601 1.00 66.12 82 CYS A C 1
ATOM 664 O O . CYS A 1 82 ? -0.642 0.891 -0.444 1.00 66.12 82 CYS A O 1
ATOM 666 N N . LEU A 1 83 ? -0.210 2.764 -1.622 1.00 61.94 83 LEU A N 1
ATOM 667 C CA . LEU A 1 83 ? -0.500 2.342 -2.989 1.00 61.94 83 LEU A CA 1
ATOM 668 C C . LEU A 1 83 ? -1.716 1.440 -3.210 1.00 61.94 83 LEU A C 1
ATOM 670 O O . LEU A 1 83 ? -1.683 0.472 -3.977 1.00 61.94 83 LEU A O 1
ATOM 674 N N . LEU A 1 84 ? -2.866 1.879 -2.700 1.00 61.28 84 LEU A N 1
ATOM 675 C CA . LEU A 1 84 ? -4.115 1.551 -3.392 1.00 61.28 84 LEU A CA 1
ATOM 676 C C . LEU A 1 84 ? -4.103 2.174 -4.805 1.00 61.28 84 LEU A C 1
ATOM 678 O O . LEU A 1 84 ? -4.806 1.696 -5.687 1.00 61.28 84 LEU A O 1
ATOM 682 N N . ILE A 1 85 ? -3.255 3.187 -5.056 1.00 72.69 85 ILE A N 1
ATOM 683 C CA . ILE A 1 85 ? -2.845 3.734 -6.367 1.00 72.69 85 ILE A CA 1
ATOM 684 C C . ILE A 1 85 ? -1.456 3.265 -6.751 1.00 72.69 85 ILE A C 1
ATOM 686 O O . ILE A 1 85 ? -0.588 3.235 -5.904 1.00 72.69 85 ILE A O 1
ATOM 690 N N . GLY A 1 86 ? -1.250 2.856 -8.001 1.00 78.00 86 GLY A N 1
ATOM 691 C CA . GLY A 1 86 ? 0.073 2.427 -8.446 1.00 78.00 86 GLY A CA 1
ATOM 692 C C . GLY A 1 86 ? 1.061 3.590 -8.536 1.00 78.00 86 GLY A C 1
ATOM 693 O O . GLY A 1 86 ? 0.668 4.717 -8.822 1.00 78.00 86 GLY A O 1
ATOM 694 N N . SER A 1 87 ? 2.337 3.292 -8.307 1.00 82.50 87 SER A N 1
ATOM 695 C CA . SER A 1 87 ? 3.462 4.216 -8.404 1.00 82.50 87 SER A CA 1
ATOM 696 C C . SER A 1 87 ? 4.637 3.552 -9.120 1.00 82.50 87 SER A C 1
ATOM 698 O O . SER A 1 87 ? 4.883 2.352 -8.991 1.00 82.50 87 SER A O 1
ATOM 700 N N . ASN A 1 88 ? 5.374 4.343 -9.882 1.00 85.19 88 ASN A N 1
ATOM 701 C CA . ASN A 1 88 ? 6.591 3.977 -10.575 1.00 85.19 88 ASN A CA 1
ATOM 702 C C . ASN A 1 88 ? 7.840 4.240 -9.729 1.00 85.19 88 ASN A C 1
ATOM 704 O O . ASN A 1 88 ? 8.929 3.976 -10.227 1.00 85.19 88 ASN A O 1
ATOM 708 N N . VAL A 1 89 ? 7.699 4.689 -8.472 1.00 82.81 89 VAL A N 1
ATOM 709 C CA . VAL A 1 89 ? 8.822 5.036 -7.583 1.00 82.81 89 VAL A CA 1
ATOM 710 C C . VAL A 1 89 ? 9.901 3.948 -7.572 1.00 82.81 89 VAL A C 1
ATOM 712 O O . VAL A 1 89 ? 11.069 4.259 -7.774 1.00 82.81 89 VAL A O 1
ATOM 715 N N . PHE A 1 90 ? 9.485 2.675 -7.533 1.00 87.25 90 PHE A N 1
ATOM 716 C CA . PHE A 1 90 ? 10.362 1.500 -7.506 1.00 87.25 90 PHE A CA 1
ATOM 717 C C . PHE A 1 90 ? 11.249 1.300 -8.745 1.00 87.25 90 PHE A C 1
ATOM 719 O O . PHE A 1 90 ? 12.157 0.467 -8.713 1.00 87.25 90 PHE A O 1
ATOM 726 N N . LEU A 1 91 ? 11.020 2.017 -9.855 1.00 88.06 91 LEU A N 1
ATOM 727 C CA . LEU A 1 91 ? 11.910 1.949 -11.021 1.00 88.06 91 LEU A CA 1
ATOM 728 C C . LEU A 1 91 ? 13.345 2.353 -10.666 1.00 88.06 91 LEU A C 1
ATOM 730 O O . LEU A 1 91 ? 14.281 1.756 -11.202 1.00 88.06 91 LEU A O 1
ATOM 734 N N . GLY A 1 92 ? 13.508 3.337 -9.773 1.00 84.56 92 GLY A N 1
ATOM 735 C CA . GLY A 1 92 ? 14.816 3.763 -9.282 1.00 84.56 92 GLY A CA 1
ATOM 736 C C . GLY A 1 92 ? 15.547 2.614 -8.596 1.00 84.56 92 GLY A C 1
ATOM 737 O O . GLY A 1 92 ? 16.683 2.296 -8.946 1.00 84.56 92 GLY A O 1
ATOM 738 N N . GLU A 1 93 ? 14.863 1.916 -7.695 1.00 85.75 93 GLU A N 1
ATOM 739 C CA . GLU A 1 93 ? 15.408 0.806 -6.918 1.00 85.75 93 GLU A CA 1
ATOM 740 C C . GLU A 1 93 ? 15.729 -0.419 -7.788 1.00 85.75 93 GLU A C 1
ATOM 742 O O . GLU A 1 93 ? 16.729 -1.099 -7.554 1.00 85.75 93 GLU A O 1
ATOM 747 N N . PHE A 1 94 ? 14.947 -0.688 -8.840 1.00 87.31 94 PHE A N 1
ATOM 748 C CA . PHE A 1 94 ? 15.258 -1.767 -9.788 1.00 87.31 94 PHE A CA 1
ATOM 749 C C . PHE A 1 94 ? 16.535 -1.519 -10.611 1.00 87.31 94 PHE A C 1
ATOM 751 O O . PHE A 1 94 ? 17.104 -2.479 -11.142 1.00 87.31 94 PHE A O 1
ATOM 758 N N . LEU A 1 95 ? 16.976 -0.264 -10.741 1.00 84.44 95 LEU A N 1
ATOM 759 C CA . LEU A 1 95 ? 18.183 0.118 -11.483 1.00 84.44 95 LEU A CA 1
ATOM 760 C C . LEU A 1 95 ? 19.389 0.325 -10.561 1.00 84.44 95 LEU A C 1
ATOM 762 O O . LEU A 1 95 ? 20.484 -0.156 -10.863 1.00 84.44 95 LEU A O 1
ATOM 766 N N . ASN A 1 96 ? 19.175 0.975 -9.420 1.00 80.06 96 ASN A N 1
ATOM 767 C CA . ASN A 1 96 ? 20.240 1.429 -8.529 1.00 80.06 96 ASN A CA 1
ATOM 768 C C . ASN A 1 96 ? 20.399 0.570 -7.261 1.00 80.06 96 ASN A C 1
ATOM 770 O O . ASN A 1 96 ? 21.409 0.688 -6.570 1.00 80.06 96 ASN A O 1
ATOM 774 N N . GLY A 1 97 ? 19.450 -0.324 -6.961 1.00 77.19 97 GLY A N 1
ATOM 775 C CA . GLY A 1 97 ? 19.305 -0.898 -5.621 1.00 77.19 97 GLY A CA 1
ATOM 776 C C . GLY A 1 97 ? 18.666 0.106 -4.653 1.00 77.19 97 GLY A C 1
ATOM 777 O O . GLY A 1 97 ? 18.242 1.188 -5.055 1.00 77.19 97 GLY A O 1
ATOM 778 N N . TRP A 1 98 ? 18.567 -0.245 -3.370 1.00 72.88 98 TRP A N 1
ATOM 779 C CA . TRP A 1 98 ? 17.903 0.630 -2.400 1.00 72.88 98 TRP A CA 1
ATOM 780 C C . TRP A 1 98 ? 18.772 1.825 -2.001 1.00 72.88 98 TRP A C 1
ATOM 782 O O . TRP A 1 98 ? 19.806 1.649 -1.353 1.00 72.88 98 TRP A O 1
ATOM 792 N N . ASP A 1 99 ? 18.303 3.040 -2.290 1.00 67.00 99 ASP A N 1
ATOM 793 C CA . ASP A 1 99 ? 18.940 4.280 -1.825 1.00 67.00 99 ASP A CA 1
ATOM 794 C C . ASP A 1 99 ? 17.983 5.234 -1.087 1.00 67.00 99 ASP A C 1
ATOM 796 O O . ASP A 1 99 ? 18.332 6.379 -0.799 1.00 67.00 99 ASP A O 1
ATOM 800 N N . THR A 1 100 ? 16.790 4.768 -0.699 1.00 63.97 100 THR A N 1
ATOM 801 C CA . THR A 1 100 ? 15.834 5.604 0.040 1.00 63.97 100 THR A CA 1
ATOM 802 C C . THR A 1 100 ? 16.433 6.058 1.385 1.00 63.97 100 THR A C 1
ATOM 804 O O . THR A 1 100 ? 16.838 5.212 2.203 1.00 63.97 100 THR A O 1
ATOM 807 N N . PRO A 1 101 ? 16.498 7.378 1.655 1.00 55.66 101 PRO A N 1
ATOM 808 C CA . PRO A 1 101 ? 16.974 7.910 2.929 1.00 55.66 101 PRO A CA 1
ATOM 809 C C . PRO A 1 101 ? 16.172 7.355 4.116 1.00 55.66 101 PRO A C 1
ATOM 811 O O . PRO A 1 101 ? 14.959 7.205 4.038 1.00 55.66 101 PRO A O 1
ATOM 814 N N . GLY A 1 102 ? 16.840 7.052 5.234 1.00 56.28 102 GLY A N 1
ATOM 815 C CA . GLY A 1 102 ? 16.179 6.601 6.471 1.00 56.28 102 GLY A CA 1
ATOM 816 C C . GLY A 1 102 ? 16.021 5.084 6.645 1.00 56.28 102 GLY A C 1
ATOM 817 O O . GLY A 1 102 ? 15.759 4.639 7.757 1.00 56.28 102 GLY A O 1
ATOM 818 N N . MET A 1 103 ? 16.278 4.267 5.615 1.00 62.44 103 MET A N 1
ATOM 819 C CA . MET A 1 103 ? 16.300 2.795 5.725 1.00 62.44 103 MET A CA 1
ATOM 820 C C . MET A 1 103 ? 17.683 2.224 5.385 1.00 62.44 103 MET A C 1
ATOM 822 O O . MET A 1 103 ? 17.844 1.402 4.486 1.00 62.44 103 MET A O 1
ATOM 826 N N . SER A 1 104 ? 18.717 2.665 6.108 1.00 59.97 104 SER A N 1
ATOM 827 C CA . SER A 1 104 ? 20.115 2.268 5.857 1.00 59.97 104 SER A CA 1
ATOM 828 C C . SER A 1 104 ? 20.347 0.752 5.892 1.00 59.97 104 SER A C 1
ATOM 830 O O . SER A 1 104 ? 21.203 0.259 5.163 1.00 59.97 104 SER A O 1
ATOM 832 N N . PHE A 1 105 ? 19.557 -0.002 6.664 1.00 62.72 105 PHE A N 1
ATOM 833 C CA . PHE A 1 105 ? 19.639 -1.467 6.720 1.00 62.72 105 PHE A CA 1
ATOM 834 C C . PHE A 1 105 ? 19.215 -2.158 5.411 1.00 62.72 105 PHE A C 1
ATOM 836 O O . PHE A 1 105 ? 19.572 -3.310 5.191 1.00 62.72 105 PHE A O 1
ATOM 843 N N . MET A 1 106 ? 18.485 -1.475 4.526 1.00 64.62 106 MET A N 1
ATOM 844 C CA . MET A 1 106 ? 18.097 -2.005 3.214 1.00 64.62 106 MET A CA 1
ATOM 845 C C . MET A 1 106 ? 19.161 -1.751 2.141 1.00 64.62 106 MET A C 1
ATOM 847 O O . MET A 1 106 ? 19.134 -2.407 1.105 1.00 64.62 106 MET A O 1
ATOM 851 N N . LYS A 1 107 ? 20.157 -0.886 2.400 1.00 67.00 107 LYS A N 1
ATOM 852 C CA . LYS A 1 107 ? 21.253 -0.585 1.455 1.00 67.00 107 LYS A CA 1
ATOM 853 C C . LYS A 1 107 ? 22.146 -1.794 1.133 1.00 67.00 107 LYS A C 1
ATOM 855 O O . LYS A 1 107 ? 22.936 -1.738 0.199 1.00 67.00 107 LYS A O 1
ATOM 860 N N . PHE A 1 108 ? 22.026 -2.891 1.886 1.00 70.19 108 PHE A N 1
ATOM 861 C CA . PHE A 1 108 ? 22.709 -4.158 1.590 1.00 70.19 108 PHE A CA 1
ATOM 862 C C . PHE A 1 108 ? 22.058 -4.950 0.450 1.00 70.19 108 PHE A C 1
ATOM 864 O O . PHE A 1 108 ? 22.661 -5.889 -0.070 1.00 70.19 108 PHE A O 1
ATOM 871 N N . LEU A 1 109 ? 20.825 -4.614 0.071 1.00 81.12 109 LEU A N 1
ATOM 872 C CA . LEU A 1 109 ? 20.117 -5.297 -0.998 1.00 81.12 109 LEU A CA 1
ATOM 873 C C . LEU A 1 109 ? 20.577 -4.760 -2.355 1.00 81.12 109 LEU A C 1
ATOM 875 O O . LEU A 1 109 ? 20.356 -3.600 -2.700 1.00 81.12 109 LEU A O 1
ATOM 879 N N . SER A 1 110 ? 21.202 -5.635 -3.139 1.00 85.44 110 SER A N 1
ATOM 880 C CA . SER A 1 110 ? 21.611 -5.327 -4.505 1.00 85.44 110 SER A CA 1
ATOM 881 C C . SER A 1 110 ? 20.408 -5.195 -5.445 1.00 85.44 110 SER A C 1
ATOM 883 O O . SER A 1 110 ? 19.324 -5.721 -5.186 1.00 85.44 110 SER A O 1
ATOM 885 N N . LYS A 1 111 ? 20.624 -4.566 -6.602 1.00 87.50 111 LYS A N 1
ATOM 886 C CA . LYS A 1 111 ? 19.665 -4.568 -7.717 1.00 87.50 111 LYS A CA 1
ATOM 887 C C . LYS A 1 111 ? 19.262 -5.984 -8.172 1.00 87.50 111 LYS A C 1
ATOM 889 O O . LYS A 1 111 ? 18.100 -6.189 -8.511 1.00 87.50 111 LYS A O 1
ATOM 894 N N . ASP A 1 112 ? 20.160 -6.978 -8.099 1.00 89.56 112 ASP A N 1
ATOM 895 C CA . ASP A 1 112 ? 19.819 -8.396 -8.327 1.00 89.56 112 ASP A CA 1
ATOM 896 C C . ASP A 1 112 ? 18.803 -8.912 -7.293 1.00 89.56 112 ASP A C 1
ATOM 898 O O . ASP A 1 112 ? 17.846 -9.600 -7.649 1.00 89.56 112 ASP A O 1
ATOM 902 N N . ALA A 1 113 ? 18.978 -8.560 -6.013 1.00 89.62 113 ALA A N 1
ATOM 903 C CA . ALA A 1 113 ? 18.039 -8.941 -4.963 1.00 89.62 113 ALA A CA 1
ATOM 904 C C . ALA A 1 113 ? 16.665 -8.295 -5.192 1.00 89.62 113 ALA A C 1
ATOM 906 O O . ALA A 1 113 ? 15.662 -9.004 -5.190 1.00 89.62 113 ALA A O 1
ATOM 907 N N . PHE A 1 114 ? 16.619 -6.992 -5.487 1.00 88.12 114 PHE A N 1
ATOM 908 C CA . PHE A 1 114 ? 15.378 -6.283 -5.828 1.00 88.12 114 PHE A CA 1
ATOM 909 C C . PHE A 1 114 ? 14.653 -6.913 -7.015 1.00 88.12 114 PHE A C 1
ATOM 911 O O . PHE A 1 114 ? 13.458 -7.192 -6.935 1.00 88.12 114 PHE A O 1
ATOM 918 N N . PHE A 1 115 ? 15.390 -7.211 -8.087 1.00 93.06 115 PHE A N 1
ATOM 919 C CA . PHE A 1 115 ? 14.855 -7.908 -9.253 1.00 93.06 115 PHE A CA 1
ATOM 920 C C . PHE A 1 115 ? 14.203 -9.248 -8.883 1.00 93.06 115 PHE A C 1
ATOM 922 O O . PHE A 1 115 ? 13.168 -9.616 -9.434 1.00 93.06 115 PHE A O 1
ATOM 929 N N . SER A 1 116 ? 14.762 -9.973 -7.914 1.00 93.94 116 SER A N 1
ATOM 930 C CA . SER A 1 116 ? 14.240 -11.277 -7.499 1.00 93.94 116 SER A CA 1
ATOM 931 C C . SER A 1 116 ? 12.934 -11.226 -6.692 1.00 93.94 116 SER A C 1
ATOM 933 O O . SER A 1 116 ? 12.341 -12.279 -6.463 1.00 93.94 116 SER A O 1
ATOM 935 N N . PHE A 1 117 ? 12.465 -10.047 -6.263 1.00 94.94 117 PHE A N 1
ATOM 936 C CA . PHE A 1 117 ? 11.312 -9.906 -5.367 1.00 94.94 117 PHE A CA 1
ATOM 937 C C . PHE A 1 117 ? 10.009 -9.650 -6.146 1.00 94.94 117 PHE A C 1
ATOM 939 O O . PHE A 1 117 ? 9.711 -8.500 -6.481 1.00 94.94 117 PHE A O 1
ATOM 946 N N . PRO A 1 118 ? 9.180 -10.682 -6.417 1.00 95.06 118 PRO A N 1
ATOM 947 C CA . PRO A 1 118 ? 7.928 -10.522 -7.160 1.00 95.06 118 PRO A CA 1
ATOM 948 C C . PRO A 1 118 ? 6.953 -9.514 -6.531 1.00 95.06 118 PRO A C 1
ATOM 950 O O . PRO A 1 118 ? 6.196 -8.873 -7.258 1.00 95.06 118 PRO A O 1
ATOM 953 N N . GLY A 1 119 ? 6.976 -9.334 -5.206 1.00 93.75 119 GLY A N 1
ATOM 954 C CA . GLY A 1 119 ? 6.096 -8.384 -4.517 1.00 93.75 119 GLY A CA 1
ATOM 955 C C . GLY A 1 119 ? 6.244 -6.944 -5.018 1.00 93.75 119 GLY A C 1
ATOM 956 O O . GLY A 1 119 ? 5.241 -6.254 -5.214 1.00 93.75 119 GLY A O 1
ATOM 957 N N . LEU A 1 120 ? 7.476 -6.526 -5.333 1.00 92.56 120 LEU A N 1
ATOM 958 C CA . LEU A 1 120 ? 7.808 -5.151 -5.724 1.00 92.56 120 LEU A CA 1
ATOM 959 C C . LEU A 1 120 ? 7.207 -4.725 -7.068 1.00 92.56 120 LEU A C 1
ATOM 961 O O . LEU A 1 120 ? 6.989 -3.542 -7.309 1.00 92.56 120 LEU A O 1
ATOM 965 N N . TYR A 1 121 ? 6.856 -5.676 -7.931 1.00 94.38 121 TYR A N 1
ATOM 966 C CA . TYR A 1 121 ? 6.202 -5.367 -9.202 1.00 94.38 121 TYR A CA 1
ATOM 967 C C . TYR A 1 121 ? 4.728 -4.966 -9.031 1.00 94.38 121 TYR A C 1
ATOM 969 O O . TYR A 1 121 ? 4.152 -4.340 -9.917 1.00 94.38 121 TYR A O 1
ATOM 977 N N . THR A 1 122 ? 4.104 -5.283 -7.890 1.00 93.12 122 THR A N 1
ATOM 978 C CA . THR A 1 122 ? 2.689 -4.962 -7.596 1.00 93.12 122 THR A CA 1
ATOM 979 C C . THR A 1 122 ? 2.448 -3.470 -7.388 1.00 93.12 122 THR A C 1
ATOM 981 O O . THR A 1 122 ? 1.313 -2.997 -7.473 1.00 93.12 122 THR A O 1
ATOM 984 N N . TYR A 1 123 ? 3.516 -2.720 -7.144 1.00 90.19 123 TYR A N 1
ATOM 985 C CA . TYR A 1 123 ? 3.483 -1.286 -6.914 1.00 90.19 123 TYR A CA 1
ATOM 986 C C . TYR A 1 123 ? 3.183 -0.525 -8.200 1.00 90.19 123 TYR A C 1
ATOM 988 O O . TYR A 1 123 ? 2.567 0.532 -8.134 1.00 90.19 123 TYR A O 1
ATOM 996 N N . PHE A 1 124 ? 3.539 -1.082 -9.362 1.00 89.81 124 PHE A N 1
ATOM 997 C CA . PHE A 1 124 ? 3.371 -0.389 -10.628 1.00 89.81 124 PHE A CA 1
ATOM 998 C C . PHE A 1 124 ? 1.900 -0.149 -10.986 1.00 89.81 124 PHE A C 1
ATOM 1000 O O . PHE A 1 124 ? 1.042 -0.984 -10.707 1.00 89.81 124 PHE A O 1
ATOM 1007 N N . PRO A 1 125 ? 1.585 0.979 -11.626 1.00 86.38 125 PRO A N 1
ATOM 1008 C CA . PRO A 1 125 ? 0.234 1.316 -12.052 1.00 86.38 125 PRO A CA 1
ATOM 1009 C C . PRO A 1 125 ? -0.184 0.526 -13.290 1.00 86.38 125 PRO A C 1
ATOM 1011 O O . PRO A 1 125 ? 0.637 0.189 -14.146 1.00 86.38 125 PRO A O 1
ATOM 1014 N N . LEU A 1 126 ? -1.482 0.226 -13.398 1.00 85.19 126 LEU A N 1
ATOM 1015 C CA . LEU A 1 126 ? -2.034 -0.309 -14.645 1.00 85.19 126 LEU A CA 1
ATOM 1016 C C . LEU A 1 126 ? -2.125 0.810 -15.694 1.00 85.19 126 LEU A C 1
ATOM 1018 O O . LEU A 1 126 ? -2.362 1.961 -15.349 1.00 85.19 126 LEU A O 1
ATOM 1022 N N . GLN A 1 127 ? -1.990 0.453 -16.973 1.00 78.81 127 GLN A N 1
ATOM 1023 C CA . GLN A 1 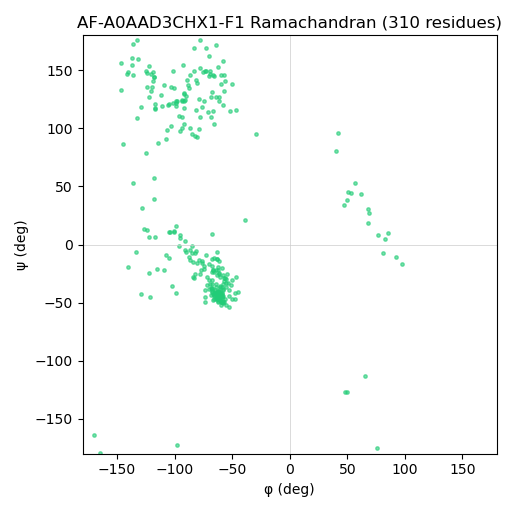127 ? -1.972 1.396 -18.101 1.00 78.81 127 GLN A CA 1
ATOM 1024 C C . GLN A 1 127 ? -3.192 2.343 -18.156 1.00 78.81 127 GLN A C 1
ATOM 1026 O O . GLN A 1 127 ? -3.066 3.495 -18.555 1.00 78.81 127 GLN A O 1
ATOM 1031 N N . ASP A 1 128 ? -4.363 1.864 -17.732 1.00 72.62 128 ASP A N 1
ATOM 1032 C CA . ASP A 1 128 ? -5.616 2.634 -17.728 1.00 72.62 128 ASP A CA 1
ATOM 1033 C C . ASP A 1 128 ? -6.022 3.092 -16.321 1.00 72.62 128 ASP A C 1
ATOM 1035 O O . ASP A 1 128 ? -7.161 3.506 -16.092 1.00 72.62 128 ASP A O 1
ATOM 1039 N N . GLU A 1 129 ? -5.128 2.954 -15.339 1.00 74.56 129 GLU A N 1
ATOM 1040 C CA . GLU A 1 129 ? -5.410 3.403 -13.987 1.00 74.56 129 GLU A CA 1
ATOM 1041 C C . GLU A 1 129 ? -5.510 4.928 -13.979 1.00 74.56 129 GLU A C 1
ATOM 1043 O O . GLU A 1 129 ? -4.544 5.628 -14.271 1.00 74.56 129 GLU A O 1
ATOM 1048 N N . GLU A 1 130 ? -6.708 5.445 -13.686 1.00 59.56 130 GLU A N 1
ATOM 1049 C CA . GLU A 1 130 ? -6.932 6.879 -13.535 1.00 59.56 130 GLU A CA 1
ATOM 1050 C C . GLU A 1 130 ? -6.156 7.347 -12.306 1.00 59.56 130 GLU A C 1
ATOM 1052 O O . GLU A 1 130 ? -6.511 7.073 -11.155 1.00 59.56 130 GLU A O 1
ATOM 1057 N N . ILE A 1 131 ? -5.037 8.000 -12.571 1.00 58.94 131 ILE A N 1
ATOM 1058 C CA . ILE A 1 131 ? -4.113 8.465 -11.551 1.00 58.94 131 ILE A CA 1
ATOM 1059 C C . ILE A 1 131 ? -4.319 9.956 -11.512 1.00 58.94 131 ILE A C 1
ATOM 1061 O O . ILE A 1 131 ? -3.888 10.666 -12.417 1.00 58.94 131 ILE A O 1
ATOM 1065 N N . ALA A 1 132 ? -5.116 10.361 -10.525 1.00 49.50 132 ALA A N 1
ATOM 1066 C CA . ALA A 1 132 ? -5.667 11.692 -10.329 1.00 49.50 132 ALA A CA 1
ATOM 1067 C C . ALA A 1 132 ? -4.773 12.803 -10.890 1.00 49.50 132 ALA A C 1
ATOM 1069 O O . ALA A 1 132 ? -3.835 13.244 -10.229 1.00 49.50 132 ALA A O 1
ATOM 1070 N N . GLY A 1 133 ? -5.083 13.200 -12.130 1.00 48.66 133 GLY A N 1
ATOM 1071 C CA . GLY A 1 133 ? -4.386 14.222 -12.904 1.00 48.66 133 GLY A CA 1
ATOM 1072 C C . GLY A 1 133 ? -2.862 14.150 -12.802 1.00 48.66 133 GLY A C 1
ATOM 1073 O O . GLY A 1 133 ? -2.294 14.757 -11.907 1.00 48.66 133 GLY A O 1
ATOM 1074 N N . GLU A 1 134 ? -2.192 13.505 -13.759 1.00 52.59 134 GLU A N 1
ATOM 1075 C CA . GLU A 1 134 ? -0.727 13.575 -13.943 1.00 52.59 134 GLU A CA 1
ATOM 1076 C C . GLU A 1 134 ? 0.117 13.040 -12.757 1.00 52.59 134 GLU A C 1
ATOM 1078 O O . GLU A 1 134 ? 1.084 13.670 -12.333 1.00 52.59 134 GLU A O 1
ATOM 1083 N N . GLY A 1 135 ? -0.255 11.898 -12.169 1.00 50.66 135 GLY A N 1
ATOM 1084 C CA . GLY A 1 135 ? 0.502 11.292 -11.059 1.00 50.66 135 GLY A CA 1
ATOM 1085 C C . GLY A 1 135 ? 1.470 10.166 -11.454 1.00 50.66 135 GLY A C 1
ATOM 1086 O O . GLY A 1 135 ? 1.679 9.893 -12.638 1.00 50.66 135 GLY A O 1
ATOM 1087 N N . ASP A 1 136 ? 2.006 9.536 -10.402 1.00 54.91 136 ASP A N 1
ATOM 1088 C CA . ASP A 1 136 ? 3.100 8.557 -10.154 1.00 54.91 136 ASP A CA 1
ATOM 1089 C C . ASP A 1 136 ? 3.347 7.402 -11.122 1.00 54.91 136 ASP A C 1
ATOM 1091 O O . ASP A 1 136 ? 3.923 6.385 -10.778 1.00 54.91 136 ASP A O 1
ATOM 1095 N N . ALA A 1 137 ? 2.899 7.504 -12.349 1.00 59.06 137 ALA A N 1
ATOM 1096 C CA . ALA A 1 137 ? 2.753 6.392 -13.267 1.00 59.06 137 ALA A CA 1
ATOM 1097 C C . ALA A 1 137 ? 3.139 6.735 -14.677 1.00 59.06 137 ALA A C 1
ATOM 1099 O O . ALA A 1 137 ? 3.392 5.866 -15.504 1.00 59.06 137 ALA A O 1
ATOM 1100 N N . ILE A 1 138 ? 3.165 8.017 -14.966 1.00 71.06 138 ILE A N 1
ATOM 1101 C CA . ILE A 1 138 ? 3.377 8.498 -16.302 1.00 71.06 138 ILE A CA 1
ATOM 1102 C C . ILE A 1 138 ? 4.839 8.912 -16.382 1.00 71.06 138 ILE A C 1
ATOM 1104 O O . ILE A 1 138 ? 5.375 9.530 -15.461 1.00 71.06 138 ILE A O 1
ATOM 1108 N N . MET A 1 139 ? 5.511 8.526 -17.457 1.00 81.31 139 MET A N 1
ATOM 1109 C CA . MET A 1 139 ? 6.830 9.077 -17.742 1.00 81.31 139 MET A CA 1
ATOM 1110 C C . MET A 1 139 ? 6.648 10.340 -18.580 1.00 81.31 139 MET A C 1
ATOM 1112 O O . MET A 1 139 ? 5.758 10.392 -19.430 1.00 81.31 139 MET A O 1
ATOM 1116 N N . ILE A 1 140 ? 7.458 11.363 -18.328 1.00 83.19 140 ILE A N 1
ATOM 1117 C CA . ILE A 1 140 ? 7.347 12.661 -19.005 1.00 83.19 140 ILE A CA 1
ATOM 1118 C C . ILE A 1 140 ? 8.572 12.840 -19.894 1.00 83.19 140 ILE A C 1
ATOM 1120 O O . ILE A 1 140 ? 9.687 12.667 -19.414 1.00 83.19 140 ILE A O 1
ATOM 1124 N N . ASP A 1 141 ? 8.404 13.175 -21.171 1.00 84.56 141 ASP A N 1
ATOM 1125 C CA . ASP A 1 141 ? 9.556 13.501 -22.020 1.00 84.56 141 ASP A CA 1
ATOM 1126 C C . ASP A 1 141 ? 10.105 14.917 -21.785 1.00 84.56 141 ASP A C 1
ATOM 1128 O O . ASP A 1 141 ? 9.576 15.717 -21.009 1.00 84.56 141 ASP A O 1
ATOM 1132 N N . GLU A 1 142 ? 11.199 15.243 -22.468 1.00 84.62 142 GLU A N 1
ATOM 1133 C CA . GLU A 1 142 ? 11.853 16.550 -22.380 1.00 84.62 142 GLU A CA 1
ATOM 1134 C C . GLU A 1 142 ? 10.949 17.736 -22.773 1.00 84.62 142 GLU A C 1
ATOM 1136 O O . GLU A 1 142 ? 11.213 18.869 -22.364 1.00 84.62 142 GLU A O 1
ATOM 1141 N N . HIS A 1 143 ? 9.863 17.488 -23.513 1.00 84.88 143 HIS A N 1
ATOM 1142 C CA . HIS A 1 143 ? 8.887 18.492 -23.940 1.00 84.88 143 HIS A CA 1
ATOM 1143 C C . HIS A 1 143 ? 7.664 18.579 -23.019 1.00 84.88 143 HIS A C 1
ATOM 1145 O O . HIS A 1 143 ? 6.789 19.413 -23.245 1.00 84.88 143 HIS A O 1
ATOM 1151 N N . GLY A 1 144 ? 7.601 17.751 -21.973 1.00 81.75 144 GLY A N 1
ATOM 1152 C CA . GLY A 1 144 ? 6.466 17.708 -21.060 1.00 81.75 144 GLY A CA 1
ATOM 1153 C C . GLY A 1 144 ? 5.322 16.812 -21.536 1.00 81.75 144 GLY A C 1
ATOM 1154 O O . GLY A 1 144 ? 4.251 16.854 -20.934 1.00 81.75 144 GLY A O 1
ATOM 1155 N N . HIS A 1 145 ? 5.505 16.003 -22.587 1.00 82.88 145 HIS A N 1
ATOM 1156 C CA . HIS A 1 145 ? 4.460 15.076 -23.006 1.00 82.88 145 HIS A CA 1
ATOM 1157 C C . HIS A 1 145 ? 4.451 13.817 -22.146 1.00 82.88 145 HIS A C 1
ATOM 1159 O O . HIS A 1 145 ? 5.482 13.217 -21.831 1.00 82.88 145 HIS A O 1
ATOM 1165 N N . TYR A 1 146 ? 3.236 13.394 -21.826 1.00 80.88 146 TYR A N 1
ATOM 1166 C CA . TYR A 1 146 ? 2.941 12.194 -21.067 1.00 80.88 146 TYR A CA 1
ATOM 1167 C C . TYR A 1 146 ? 3.045 10.936 -21.934 1.00 80.88 146 TYR A C 1
ATOM 1169 O O . TYR A 1 146 ? 2.364 10.807 -22.952 1.00 80.88 146 TYR A O 1
ATOM 1177 N N . HIS A 1 147 ? 3.856 9.973 -21.495 1.00 78.69 147 HIS A N 1
ATOM 1178 C CA . HIS A 1 147 ? 3.964 8.649 -22.104 1.00 78.69 147 HIS A CA 1
ATOM 1179 C C . HIS A 1 147 ? 3.129 7.650 -21.315 1.00 78.69 147 HIS A C 1
ATOM 1181 O O . HIS A 1 147 ? 3.381 7.406 -20.134 1.00 78.69 147 HIS A O 1
ATOM 1187 N N . ASN A 1 148 ? 2.146 7.048 -21.984 1.00 76.00 148 ASN A N 1
ATOM 1188 C CA . ASN A 1 148 ? 1.382 5.951 -21.409 1.00 76.00 148 ASN A CA 1
ATOM 1189 C C . ASN A 1 148 ? 2.205 4.653 -21.484 1.00 76.00 148 ASN A C 1
ATOM 1191 O O . ASN A 1 148 ? 2.446 4.124 -22.571 1.00 76.00 148 ASN A O 1
ATOM 1195 N N . VAL A 1 149 ? 2.659 4.165 -20.331 1.00 83.62 149 VAL A N 1
ATOM 1196 C CA . VAL A 1 149 ? 3.601 3.047 -20.199 1.00 83.62 149 VAL A CA 1
ATOM 1197 C C . VAL A 1 149 ? 2.870 1.838 -19.608 1.00 83.62 149 VAL A C 1
ATOM 1199 O O . VAL A 1 149 ? 2.389 1.900 -18.479 1.00 83.62 149 VAL A O 1
ATOM 1202 N N . ASP A 1 150 ? 2.810 0.709 -20.331 1.00 90.12 150 ASP A N 1
ATOM 1203 C CA . ASP A 1 150 ? 2.363 -0.563 -19.733 1.00 90.12 150 ASP A CA 1
ATOM 1204 C C . ASP A 1 150 ? 3.527 -1.200 -18.965 1.00 90.12 150 ASP A C 1
ATOM 1206 O O . ASP A 1 150 ? 4.329 -1.952 -19.527 1.00 90.12 150 ASP A O 1
ATOM 1210 N N . TYR A 1 151 ? 3.607 -0.908 -17.666 1.00 91.75 151 TYR A N 1
ATOM 1211 C CA . TYR A 1 151 ? 4.592 -1.502 -16.758 1.00 91.75 151 TYR A CA 1
ATOM 1212 C C . TYR A 1 151 ? 4.468 -3.016 -16.622 1.00 91.75 151 TYR A C 1
ATOM 1214 O O . TYR A 1 151 ? 5.388 -3.649 -16.113 1.00 91.75 151 TYR A O 1
ATOM 1222 N N . PHE A 1 152 ? 3.368 -3.617 -17.069 1.00 94.38 152 PHE A N 1
ATOM 1223 C CA . PHE A 1 152 ? 3.159 -5.057 -17.009 1.00 94.38 152 PHE A CA 1
ATOM 1224 C C . PHE A 1 152 ? 3.414 -5.759 -18.347 1.00 94.38 152 PHE A C 1
ATOM 1226 O O . PHE A 1 152 ? 3.094 -6.943 -18.478 1.00 94.38 152 PHE A O 1
ATOM 1233 N N . ASP A 1 153 ? 3.997 -5.063 -19.326 1.00 95.25 153 ASP A N 1
ATOM 1234 C CA . ASP A 1 153 ? 4.554 -5.663 -20.539 1.00 95.25 153 ASP A CA 1
ATOM 1235 C C . ASP A 1 153 ? 6.090 -5.662 -20.478 1.00 95.25 153 ASP A C 1
ATOM 1237 O O . ASP A 1 153 ? 6.743 -4.620 -20.421 1.00 95.25 153 ASP A O 1
ATOM 1241 N N . MET A 1 154 ? 6.698 -6.847 -20.546 1.00 96.50 154 MET A N 1
ATOM 1242 C CA . MET A 1 154 ? 8.156 -6.997 -20.604 1.00 96.50 154 MET A CA 1
ATOM 1243 C C . MET A 1 154 ? 8.768 -6.248 -21.800 1.00 96.50 154 MET A C 1
ATOM 1245 O O . MET A 1 154 ? 9.892 -5.755 -21.706 1.00 96.50 154 MET A O 1
ATOM 1249 N N . ARG A 1 155 ? 8.047 -6.132 -22.923 1.00 95.44 155 ARG A N 1
ATOM 1250 C CA . ARG A 1 155 ? 8.531 -5.390 -24.098 1.00 95.44 155 ARG A CA 1
ATOM 1251 C C . ARG A 1 155 ? 8.705 -3.910 -23.790 1.00 95.44 155 ARG A C 1
ATOM 1253 O O . ARG A 1 155 ? 9.639 -3.307 -24.304 1.00 95.44 155 ARG A O 1
ATOM 1260 N N . THR A 1 156 ? 7.861 -3.346 -22.928 1.00 92.50 156 THR A N 1
ATOM 1261 C CA . THR A 1 156 ? 8.004 -1.979 -22.415 1.00 92.50 156 THR A CA 1
ATOM 1262 C C . THR A 1 156 ? 9.295 -1.836 -21.619 1.00 92.50 156 THR A C 1
ATOM 1264 O O . THR A 1 156 ? 10.079 -0.929 -21.885 1.00 92.50 156 THR A O 1
ATOM 1267 N N . TRP A 1 157 ? 9.562 -2.767 -20.699 1.00 94.00 157 TRP A N 1
ATOM 1268 C CA . TRP A 1 157 ? 10.791 -2.759 -19.901 1.00 94.00 157 TRP A CA 1
ATOM 1269 C C . TRP A 1 157 ? 12.040 -2.842 -20.772 1.00 94.00 157 TRP A C 1
ATOM 1271 O O . TRP A 1 157 ? 12.994 -2.102 -20.555 1.00 94.00 157 TRP A O 1
ATOM 1281 N N . GLN A 1 158 ? 12.011 -3.698 -21.793 1.00 94.25 158 GLN A N 1
ATOM 1282 C CA . GLN A 1 158 ? 13.107 -3.822 -22.745 1.00 94.25 158 GLN A CA 1
ATOM 1283 C C . GLN A 1 158 ? 13.253 -2.571 -23.625 1.00 94.25 158 GLN A C 1
ATOM 1285 O O . GLN A 1 158 ? 14.366 -2.110 -23.845 1.00 94.25 158 GLN A O 1
ATOM 1290 N N . LYS A 1 159 ? 12.146 -2.011 -24.129 1.00 91.56 159 LYS A N 1
ATOM 1291 C CA . LYS A 1 159 ? 12.145 -0.814 -24.987 1.00 91.56 159 LYS A CA 1
ATOM 1292 C C . LYS A 1 159 ? 12.729 0.402 -24.270 1.00 91.56 159 LYS A C 1
ATOM 1294 O O . LYS A 1 159 ? 13.407 1.200 -24.911 1.00 91.56 159 LYS A O 1
ATOM 1299 N N . TYR A 1 160 ? 12.425 0.545 -22.982 1.00 89.31 160 TYR A N 1
ATOM 1300 C CA . TYR A 1 160 ? 12.780 1.720 -22.188 1.00 89.31 160 TYR A CA 1
ATOM 1301 C C . TYR A 1 160 ? 13.966 1.506 -21.238 1.00 89.31 160 TYR A C 1
ATOM 1303 O O . TYR A 1 160 ? 14.225 2.354 -20.385 1.00 89.31 160 TYR A O 1
ATOM 1311 N N . ASN A 1 161 ? 14.687 0.384 -21.377 1.00 91.12 161 ASN A N 1
ATOM 1312 C CA . ASN A 1 161 ? 15.821 0.006 -20.527 1.00 91.12 161 ASN A CA 1
ATOM 1313 C C . ASN A 1 161 ? 15.498 0.075 -19.020 1.00 91.12 161 ASN A C 1
ATOM 1315 O O . ASN A 1 161 ? 16.268 0.607 -18.224 1.00 91.12 161 ASN A O 1
ATOM 1319 N N . LEU A 1 162 ? 14.340 -0.456 -18.620 1.00 90.88 162 LEU A N 1
ATOM 1320 C CA . LEU A 1 162 ? 13.899 -0.472 -17.224 1.00 90.88 162 LEU A CA 1
ATOM 1321 C C . LEU A 1 162 ? 14.449 -1.693 -16.480 1.00 90.88 162 LEU A C 1
ATOM 1323 O O . LEU A 1 162 ? 14.559 -2.791 -17.038 1.00 90.88 162 LEU A O 1
ATOM 1327 N N . GLY A 1 163 ? 14.742 -1.509 -15.189 1.00 91.44 163 GLY A N 1
ATOM 1328 C CA . GLY A 1 163 ? 15.225 -2.563 -14.298 1.00 91.44 163 GLY A CA 1
ATOM 1329 C C . GLY A 1 163 ? 16.387 -3.348 -14.895 1.00 91.44 163 GLY A C 1
ATOM 1330 O O . GLY A 1 163 ? 17.361 -2.748 -15.338 1.00 91.44 163 GLY A O 1
ATOM 1331 N N . ILE A 1 164 ? 16.278 -4.681 -14.950 1.00 94.56 164 ILE A N 1
ATOM 1332 C CA . ILE A 1 164 ? 17.368 -5.559 -15.412 1.00 94.56 164 ILE A CA 1
ATOM 1333 C C . ILE A 1 164 ? 17.905 -5.216 -16.809 1.00 94.56 164 ILE A C 1
ATOM 1335 O O . ILE A 1 164 ? 19.093 -5.397 -17.058 1.00 94.56 164 ILE A O 1
ATOM 1339 N N . PHE A 1 165 ? 17.072 -4.661 -17.695 1.00 94.38 165 PHE A N 1
ATOM 1340 C CA . PHE A 1 165 ? 17.500 -4.245 -19.033 1.00 94.38 165 PHE A CA 1
ATOM 1341 C C . PHE A 1 165 ? 18.329 -2.958 -19.037 1.00 94.38 165 PHE A C 1
ATOM 1343 O O . PHE A 1 165 ? 19.052 -2.716 -19.995 1.00 94.38 165 PHE A O 1
ATOM 1350 N N . GLY A 1 166 ? 18.233 -2.129 -17.996 1.00 91.00 166 GLY A N 1
ATOM 1351 C CA . GLY A 1 166 ? 19.019 -0.900 -17.892 1.00 91.00 166 GLY A CA 1
ATOM 1352 C C . GLY A 1 166 ? 20.389 -1.086 -17.253 1.00 91.00 166 GLY A C 1
ATOM 1353 O O . GLY A 1 166 ? 21.199 -0.165 -17.297 1.00 91.00 166 GLY A O 1
ATOM 1354 N N . TRP A 1 167 ? 20.669 -2.252 -16.662 1.00 90.62 167 TRP A N 1
ATOM 1355 C CA . TRP A 1 167 ? 21.933 -2.476 -15.958 1.00 90.62 167 TRP A CA 1
ATOM 1356 C C . TRP A 1 167 ? 22.657 -3.787 -16.268 1.00 90.62 167 TRP A C 1
ATOM 1358 O O . TRP A 1 167 ? 23.782 -3.951 -15.789 1.00 90.62 167 TRP A O 1
ATOM 1368 N N . LYS A 1 168 ? 22.059 -4.708 -17.039 1.00 93.62 168 LYS A N 1
ATOM 1369 C CA . LYS A 1 168 ? 22.756 -5.869 -17.616 1.00 93.62 168 LYS A CA 1
ATOM 1370 C C . LYS A 1 168 ? 22.902 -5.720 -19.125 1.00 93.62 168 LYS A C 1
ATOM 1372 O O . LYS A 1 168 ? 21.930 -5.428 -19.813 1.00 93.62 168 LYS A O 1
ATOM 1377 N N . ASP A 1 169 ? 24.082 -6.061 -19.635 1.00 93.31 169 ASP A N 1
ATOM 1378 C CA . ASP A 1 169 ? 24.340 -6.123 -21.080 1.00 93.31 169 ASP A CA 1
ATOM 1379 C C . ASP A 1 169 ? 23.635 -7.317 -21.742 1.00 93.31 169 ASP A C 1
ATOM 1381 O O . ASP A 1 169 ? 23.171 -7.242 -22.880 1.00 93.31 169 ASP A O 1
ATOM 1385 N N . VAL A 1 170 ? 23.543 -8.440 -21.021 1.00 95.94 170 VAL A N 1
ATOM 1386 C CA . VAL A 1 170 ? 22.902 -9.674 -21.483 1.00 95.94 170 VAL A CA 1
ATOM 1387 C C . VAL A 1 170 ? 21.902 -10.140 -20.432 1.00 95.94 170 VAL A C 1
ATOM 1389 O O . VAL A 1 170 ? 22.283 -10.472 -19.313 1.00 95.94 170 VAL A O 1
ATOM 1392 N N . VAL A 1 171 ? 20.624 -10.191 -20.817 1.00 97.19 171 VAL A N 1
ATOM 1393 C CA . VAL A 1 171 ? 19.529 -10.713 -19.983 1.00 97.19 171 VAL A CA 1
ATOM 1394 C C . VAL A 1 171 ? 19.175 -12.127 -20.437 1.00 97.19 171 VAL A C 1
ATOM 1396 O O . VAL A 1 171 ? 18.810 -12.338 -21.604 1.00 97.19 171 VAL A O 1
ATOM 1399 N N . THR A 1 172 ? 19.270 -13.091 -19.522 1.00 97.44 172 THR A N 1
ATOM 1400 C CA . THR A 1 172 ? 19.081 -14.521 -19.806 1.00 97.44 172 THR A CA 1
ATOM 1401 C C . THR A 1 172 ? 17.612 -14.879 -20.058 1.00 97.44 172 THR A C 1
ATOM 1403 O O . THR A 1 172 ? 16.693 -14.079 -19.851 1.00 97.44 172 THR A O 1
ATOM 1406 N N . ALA A 1 173 ? 17.362 -16.102 -20.534 1.00 98.00 173 ALA A N 1
ATOM 1407 C CA . ALA A 1 173 ? 16.000 -16.598 -20.726 1.00 98.00 173 ALA A CA 1
ATOM 1408 C C . ALA A 1 173 ? 15.271 -16.788 -19.384 1.00 98.00 173 ALA A C 1
ATOM 1410 O O . ALA A 1 173 ? 14.084 -16.478 -19.275 1.00 98.00 173 ALA A O 1
ATOM 1411 N N . GLU A 1 174 ? 15.985 -17.249 -18.357 1.00 97.75 174 GLU A N 1
ATOM 1412 C CA . GLU A 1 174 ? 15.483 -17.441 -16.998 1.00 97.75 174 GLU A CA 1
ATOM 1413 C C . GLU A 1 174 ? 15.071 -16.112 -16.362 1.00 97.75 174 GLU A C 1
ATOM 1415 O O . GLU A 1 174 ? 13.996 -16.019 -15.773 1.00 97.75 174 GLU A O 1
ATOM 1420 N N . GLU A 1 175 ? 15.876 -15.065 -16.537 1.00 97.69 175 GLU A N 1
ATOM 1421 C CA . GLU A 1 175 ? 15.577 -13.723 -16.035 1.00 97.69 175 GLU A CA 1
ATOM 1422 C C . GLU A 1 175 ? 14.355 -13.120 -16.726 1.00 97.69 175 GLU A C 1
ATOM 1424 O O . GLU A 1 175 ? 13.451 -12.608 -16.064 1.00 97.69 175 GLU A O 1
ATOM 1429 N N . LYS A 1 176 ? 14.266 -13.247 -18.055 1.00 98.06 176 LYS A N 1
ATOM 1430 C CA . LYS A 1 176 ? 13.071 -12.831 -18.808 1.00 98.06 176 LYS A CA 1
ATOM 1431 C C . LYS A 1 176 ? 11.827 -13.577 -18.336 1.00 98.06 176 LYS A C 1
ATOM 1433 O O . LYS A 1 176 ? 10.773 -12.968 -18.168 1.00 98.06 176 LYS A O 1
ATOM 1438 N N . LYS A 1 177 ? 11.948 -14.884 -18.085 1.00 98.12 177 LYS A N 1
ATOM 1439 C CA . LYS A 1 177 ? 10.855 -15.709 -17.559 1.00 98.12 177 LYS A CA 1
ATOM 1440 C C . LYS A 1 177 ? 10.428 -15.255 -16.161 1.00 98.12 177 LYS A C 1
ATOM 1442 O O . LYS A 1 177 ? 9.231 -15.119 -15.923 1.00 98.12 177 LYS A O 1
ATOM 1447 N N . HIS A 1 178 ? 11.379 -14.986 -15.265 1.00 97.25 178 HIS A N 1
ATOM 1448 C CA . HIS A 1 178 ? 11.109 -14.451 -13.926 1.00 97.25 178 HIS A CA 1
ATOM 1449 C C . HIS A 1 178 ? 10.376 -13.109 -13.985 1.00 97.25 178 HIS A C 1
ATOM 1451 O O . HIS A 1 178 ? 9.330 -12.955 -13.352 1.00 97.25 178 HIS A O 1
ATOM 1457 N N . LEU A 1 179 ? 10.875 -12.167 -14.790 1.00 97.62 179 LEU A N 1
ATOM 1458 C CA . LEU A 1 179 ? 10.245 -10.861 -14.969 1.00 97.62 179 LEU A CA 1
ATOM 1459 C C . LEU A 1 179 ? 8.821 -11.013 -15.512 1.00 97.62 179 LEU A C 1
ATOM 1461 O O . LEU A 1 179 ? 7.884 -10.474 -14.935 1.00 97.62 179 LEU A O 1
ATOM 1465 N N . MET A 1 180 ? 8.635 -11.801 -16.573 1.00 98.00 180 MET A N 1
ATOM 1466 C CA . MET A 1 180 ? 7.319 -12.043 -17.168 1.00 98.00 180 MET A CA 1
ATOM 1467 C C . MET A 1 180 ? 6.322 -12.627 -16.157 1.00 98.00 180 MET A C 1
ATOM 1469 O O . MET A 1 180 ? 5.181 -12.173 -16.092 1.00 98.00 180 MET A O 1
ATOM 1473 N N . HIS A 1 181 ? 6.738 -13.607 -15.350 1.00 97.75 181 HIS A N 1
ATOM 1474 C CA . HIS A 1 181 ? 5.882 -14.188 -14.314 1.00 97.75 181 HIS A CA 1
ATOM 1475 C C . HIS A 1 181 ? 5.560 -13.190 -13.196 1.00 97.75 181 HIS A C 1
ATOM 1477 O O . HIS A 1 181 ? 4.406 -13.098 -12.779 1.00 97.75 181 HIS A O 1
ATOM 1483 N N . SER A 1 182 ? 6.552 -12.420 -12.741 1.00 97.75 182 SER A N 1
ATOM 1484 C CA . SER A 1 182 ? 6.376 -11.424 -11.679 1.00 97.75 182 SER A CA 1
ATOM 1485 C C . SER A 1 182 ? 5.432 -10.301 -12.118 1.00 97.75 182 SER A C 1
ATOM 1487 O O . SER A 1 182 ? 4.500 -9.960 -11.391 1.00 97.75 182 SER A O 1
ATOM 1489 N N . LEU A 1 183 ? 5.597 -9.798 -13.347 1.00 97.19 183 LEU A N 1
ATOM 1490 C CA . LEU A 1 183 ? 4.693 -8.817 -13.951 1.00 97.19 183 LEU A CA 1
ATOM 1491 C C . LEU A 1 183 ? 3.275 -9.376 -14.114 1.00 97.19 183 LEU A C 1
ATOM 1493 O O . LEU A 1 183 ? 2.309 -8.688 -13.792 1.00 97.19 183 LEU A O 1
ATOM 1497 N N . ALA A 1 184 ? 3.122 -10.621 -14.574 1.00 96.88 184 ALA A N 1
ATOM 1498 C CA . ALA A 1 184 ? 1.806 -11.239 -14.733 1.00 96.88 184 ALA A CA 1
ATOM 1499 C C . ALA A 1 184 ? 1.071 -11.395 -13.391 1.00 96.88 184 ALA A C 1
ATOM 1501 O O . ALA A 1 184 ? -0.100 -11.018 -13.291 1.00 96.88 184 ALA A O 1
ATOM 1502 N N . ALA A 1 185 ? 1.759 -11.888 -12.356 1.00 96.69 185 ALA A N 1
ATOM 1503 C CA . ALA A 1 185 ? 1.201 -12.041 -11.014 1.00 96.69 185 ALA A CA 1
ATOM 1504 C C . ALA A 1 185 ? 0.792 -10.686 -10.412 1.00 96.69 185 ALA A C 1
ATOM 1506 O O . ALA A 1 185 ? -0.324 -10.532 -9.914 1.00 96.69 185 ALA A O 1
ATOM 1507 N N . ALA A 1 186 ? 1.656 -9.677 -10.533 1.00 95.25 186 ALA A N 1
ATOM 1508 C CA . ALA A 1 186 ? 1.373 -8.319 -10.088 1.00 95.25 186 ALA A CA 1
ATOM 1509 C C . ALA A 1 186 ? 0.172 -7.698 -10.831 1.00 95.25 186 ALA A C 1
ATOM 1511 O O . ALA A 1 186 ? -0.745 -7.170 -10.196 1.00 95.25 186 ALA A O 1
ATOM 1512 N N . LYS A 1 187 ? 0.113 -7.830 -12.168 1.00 93.94 187 LYS A N 1
ATOM 1513 C CA . LYS A 1 187 ? -1.013 -7.356 -12.997 1.00 93.94 187 LYS A CA 1
ATOM 1514 C C . LYS A 1 187 ? -2.326 -8.005 -12.565 1.00 93.94 187 LYS A C 1
ATOM 1516 O O . LYS A 1 187 ? -3.346 -7.321 -12.467 1.00 93.94 187 LYS A O 1
ATOM 1521 N N . GLN A 1 188 ? -2.305 -9.315 -12.313 1.00 93.62 188 GLN A N 1
ATOM 1522 C CA . GLN A 1 188 ? -3.470 -10.069 -11.856 1.00 93.62 188 GLN A CA 1
ATOM 1523 C C . GLN A 1 188 ? -3.960 -9.564 -10.497 1.00 93.62 188 GLN A C 1
ATOM 1525 O O . GLN A 1 188 ? -5.145 -9.257 -10.374 1.00 93.62 188 GLN A O 1
ATOM 1530 N N . PHE A 1 189 ? -3.065 -9.424 -9.516 1.00 93.44 189 PHE A N 1
ATOM 1531 C CA . PHE A 1 189 ? -3.412 -8.926 -8.183 1.00 93.44 189 PHE A CA 1
ATOM 1532 C C . PHE A 1 189 ? -4.062 -7.538 -8.255 1.00 93.44 189 PHE A C 1
ATOM 1534 O O . PHE A 1 189 ? -5.157 -7.325 -7.731 1.00 93.44 189 PHE A O 1
ATOM 1541 N N . ARG A 1 190 ? -3.438 -6.599 -8.982 1.00 90.38 190 ARG A N 1
ATOM 1542 C CA . ARG A 1 190 ? -3.968 -5.235 -9.129 1.00 90.38 190 ARG A CA 1
ATOM 1543 C C . ARG A 1 190 ? -5.338 -5.208 -9.794 1.00 90.38 190 ARG A C 1
ATOM 1545 O O . ARG A 1 190 ? -6.242 -4.554 -9.285 1.00 90.38 190 ARG A O 1
ATOM 1552 N N . LYS A 1 191 ? -5.519 -5.935 -10.903 1.00 88.62 191 LYS A N 1
ATOM 1553 C CA . LYS A 1 191 ? -6.818 -6.024 -11.593 1.00 88.62 191 LYS A CA 1
ATOM 1554 C C . LYS A 1 191 ? -7.907 -6.621 -10.706 1.00 88.62 191 LYS A C 1
ATOM 1556 O O . LYS A 1 191 ? -9.063 -6.227 -10.810 1.00 88.62 191 LYS A O 1
ATOM 1561 N N . LYS A 1 192 ? -7.540 -7.584 -9.861 1.00 88.94 192 LYS A N 1
ATOM 1562 C CA . LYS A 1 192 ? -8.479 -8.288 -8.991 1.00 88.94 192 LYS A CA 1
ATOM 1563 C C . LYS A 1 192 ? -8.946 -7.426 -7.819 1.00 88.94 192 LYS A C 1
ATOM 1565 O O . LYS A 1 192 ? -10.120 -7.502 -7.485 1.00 88.94 192 LYS A O 1
ATOM 1570 N N . TYR A 1 193 ? -8.058 -6.628 -7.218 1.00 87.44 193 TYR A N 1
ATOM 1571 C CA . TYR A 1 193 ? -8.347 -5.976 -5.931 1.00 87.44 193 TYR A CA 1
ATOM 1572 C C . TYR A 1 193 ? -8.264 -4.451 -5.914 1.00 87.44 193 TYR A C 1
ATOM 1574 O O . TYR A 1 193 ? -8.867 -3.825 -5.048 1.00 87.44 193 TYR A O 1
ATOM 1582 N N . LEU A 1 194 ? -7.499 -3.840 -6.820 1.00 82.50 194 LEU A N 1
ATOM 1583 C CA . LEU A 1 194 ? -7.187 -2.405 -6.768 1.00 82.50 194 LEU A CA 1
ATOM 1584 C C . LEU A 1 194 ? -7.774 -1.623 -7.950 1.00 82.50 194 LEU A C 1
ATOM 1586 O O . LEU A 1 194 ? -7.951 -0.409 -7.862 1.00 82.50 194 LEU A O 1
ATOM 1590 N N . PHE A 1 195 ? -8.085 -2.304 -9.056 1.00 75.12 195 PHE A N 1
ATOM 1591 C CA . PHE A 1 195 ? -8.565 -1.678 -10.283 1.00 75.12 195 PHE A CA 1
ATOM 1592 C C . PHE A 1 195 ? -9.606 -2.539 -11.013 1.00 75.12 195 PHE A C 1
ATOM 1594 O O . PHE A 1 195 ? -9.296 -3.283 -11.946 1.00 75.12 195 PHE A O 1
ATOM 1601 N N . CYS A 1 196 ? -10.874 -2.395 -10.630 1.00 62.12 196 CYS A N 1
ATOM 1602 C CA . CYS A 1 196 ? -11.989 -3.041 -11.319 1.00 62.12 196 CYS A CA 1
ATOM 1603 C C . CYS A 1 196 ? -12.445 -2.192 -12.520 1.00 62.12 196 CYS A C 1
ATOM 1605 O O . CYS A 1 196 ? -13.249 -1.270 -12.374 1.00 62.12 196 CYS A O 1
ATOM 1607 N N . ASN A 1 197 ? -11.940 -2.497 -13.720 1.00 58.81 197 ASN A N 1
ATOM 1608 C CA . ASN A 1 197 ? -12.437 -1.969 -15.003 1.00 58.81 197 ASN A CA 1
ATOM 1609 C C . ASN A 1 197 ? -12.533 -0.426 -15.097 1.00 58.81 197 ASN A C 1
ATOM 1611 O O . ASN A 1 197 ? -13.552 0.100 -15.549 1.00 58.81 197 ASN A O 1
ATOM 1615 N N . GLY A 1 198 ? -11.524 0.324 -14.637 1.00 59.72 198 GLY A N 1
ATOM 1616 C CA . GLY A 1 198 ? -11.545 1.796 -14.723 1.00 59.72 198 GLY A CA 1
ATOM 1617 C C . GLY A 1 198 ? -12.439 2.493 -13.695 1.00 59.72 198 GLY A C 1
ATOM 1618 O O . GLY A 1 198 ? -12.657 3.696 -13.784 1.00 59.72 198 GLY A O 1
ATOM 1619 N N . LYS A 1 199 ? -12.992 1.764 -12.717 1.00 61.34 199 LYS A N 1
ATOM 1620 C CA . LYS A 1 199 ? -13.972 2.289 -11.749 1.00 61.34 199 LYS A CA 1
ATOM 1621 C C . LYS A 1 199 ? -13.482 2.241 -10.303 1.00 61.34 199 LYS A C 1
ATOM 1623 O O . LYS A 1 199 ? -14.252 1.964 -9.395 1.00 61.34 199 LYS A O 1
ATOM 1628 N N . LYS A 1 200 ? -12.207 2.535 -10.087 1.00 65.06 200 LYS A N 1
ATOM 1629 C CA . LYS A 1 200 ? -11.505 2.359 -8.810 1.00 65.06 200 LYS A CA 1
ATOM 1630 C C . LYS A 1 200 ? -12.171 2.995 -7.582 1.00 65.06 200 LYS A C 1
ATOM 1632 O O . LYS A 1 200 ? -12.259 2.354 -6.541 1.00 65.06 200 LYS A O 1
ATOM 1637 N N . TYR A 1 201 ? -12.647 4.233 -7.702 1.00 69.31 201 TYR A N 1
ATOM 1638 C CA . TYR A 1 201 ? -13.310 4.966 -6.610 1.00 69.31 201 TYR A CA 1
ATOM 1639 C C . TYR A 1 201 ? -14.834 4.925 -6.694 1.00 69.31 201 TYR A C 1
ATOM 1641 O O . TYR A 1 201 ? -15.514 5.749 -6.090 1.00 69.31 201 TYR A O 1
ATOM 1649 N N . LYS A 1 202 ? -15.384 4.006 -7.489 1.00 75.75 202 LYS A N 1
ATOM 1650 C CA . LYS A 1 202 ? -16.828 3.813 -7.578 1.00 75.75 202 LYS A CA 1
ATOM 1651 C C . LYS A 1 202 ? -17.207 2.594 -6.742 1.00 75.75 202 LYS A C 1
ATOM 1653 O O . LYS A 1 202 ? -16.432 1.638 -6.737 1.00 75.75 202 LYS A O 1
ATOM 1658 N N . PRO A 1 203 ? -18.413 2.564 -6.152 1.00 77.38 203 PRO A N 1
ATOM 1659 C CA . PRO A 1 203 ? -18.890 1.414 -5.382 1.00 77.38 203 PRO A CA 1
ATOM 1660 C C . PRO A 1 203 ? -18.753 0.077 -6.122 1.00 77.38 203 PRO A C 1
ATOM 1662 O O . PRO A 1 203 ? -18.456 -0.937 -5.515 1.00 77.38 203 PRO A O 1
ATOM 1665 N N . SER A 1 204 ? -18.848 0.079 -7.457 1.00 77.56 204 SER A N 1
ATOM 1666 C CA . SER A 1 204 ? -18.659 -1.112 -8.299 1.00 77.56 204 SER A CA 1
ATOM 1667 C C . SER A 1 204 ? -17.259 -1.750 -8.256 1.00 77.56 204 SER A C 1
ATOM 1669 O O . SER A 1 204 ? -17.049 -2.753 -8.931 1.00 77.56 204 SER A O 1
ATOM 1671 N N . ALA A 1 205 ? -16.282 -1.130 -7.590 1.00 83.44 205 ALA A N 1
ATOM 1672 C CA . ALA A 1 205 ? -14.969 -1.726 -7.337 1.00 83.44 205 ALA A CA 1
ATOM 1673 C C . ALA A 1 205 ? -14.899 -2.515 -6.021 1.00 83.44 205 ALA A C 1
ATOM 1675 O O . ALA A 1 205 ? -13.877 -3.141 -5.762 1.00 83.44 205 ALA A O 1
ATOM 1676 N N . LEU A 1 206 ? -15.951 -2.471 -5.202 1.00 89.75 206 LEU A N 1
ATOM 1677 C CA . LEU A 1 206 ? -16.071 -3.274 -3.992 1.00 89.75 206 LEU A CA 1
ATOM 1678 C C . LEU A 1 206 ? -16.582 -4.670 -4.345 1.00 89.75 206 LEU A C 1
ATOM 1680 O O . LEU A 1 206 ? -17.348 -4.853 -5.295 1.00 89.75 206 LEU A O 1
ATOM 1684 N N . SER A 1 207 ? -16.170 -5.658 -3.560 1.00 91.19 207 SER A N 1
ATOM 1685 C CA . SER A 1 207 ? -16.691 -7.022 -3.667 1.00 91.19 207 SER A CA 1
ATOM 1686 C C . SER A 1 207 ? -18.088 -7.182 -3.058 1.00 91.19 207 SER A C 1
ATOM 1688 O O . SER A 1 207 ? -18.748 -8.192 -3.317 1.00 91.19 207 SER A O 1
ATOM 1690 N N . ARG A 1 208 ? -18.539 -6.194 -2.275 1.00 93.81 208 ARG A N 1
ATOM 1691 C CA . ARG A 1 208 ? -19.872 -6.112 -1.670 1.00 93.81 208 ARG A CA 1
ATOM 1692 C C . ARG A 1 208 ? -20.507 -4.733 -1.863 1.00 93.81 208 ARG A C 1
ATOM 1694 O O . ARG A 1 208 ? -19.872 -3.822 -2.391 1.00 93.81 208 ARG A O 1
ATOM 1701 N N . ASP A 1 209 ? -21.752 -4.585 -1.424 1.00 94.81 209 ASP A N 1
ATOM 1702 C CA . ASP A 1 209 ? -22.471 -3.312 -1.490 1.00 94.81 209 ASP A CA 1
ATOM 1703 C C . ASP A 1 209 ? -21.860 -2.290 -0.519 1.00 94.81 209 ASP A C 1
ATOM 1705 O O . ASP A 1 209 ? -21.356 -2.644 0.545 1.00 94.81 209 ASP A O 1
ATOM 1709 N N . ILE A 1 210 ? -21.881 -0.999 -0.874 1.00 94.56 210 ILE A N 1
ATOM 1710 C CA . ILE A 1 210 ? -21.222 0.056 -0.080 1.00 94.56 210 ILE A CA 1
ATOM 1711 C C . ILE A 1 210 ? -21.791 0.159 1.344 1.00 94.56 210 ILE A C 1
ATOM 1713 O O . ILE A 1 210 ? -21.081 0.532 2.279 1.00 94.56 210 ILE A O 1
ATOM 1717 N N . GLU A 1 211 ? -23.059 -0.207 1.516 1.00 96.75 211 GLU A N 1
ATOM 1718 C CA . GLU A 1 211 ? -23.767 -0.294 2.789 1.00 96.75 211 GLU A CA 1
ATOM 1719 C C . GLU A 1 211 ? -23.087 -1.259 3.770 1.00 96.75 211 GLU A C 1
ATOM 1721 O O . GLU A 1 211 ? -23.029 -0.956 4.963 1.00 96.75 211 GLU A O 1
ATOM 1726 N N . ASP A 1 212 ? -22.478 -2.345 3.279 1.00 97.12 212 ASP A N 1
ATOM 1727 C CA . ASP A 1 212 ? -21.776 -3.335 4.107 1.00 97.12 212 ASP A CA 1
ATOM 1728 C C . ASP A 1 212 ? -20.501 -2.778 4.759 1.00 97.12 212 ASP A C 1
ATOM 1730 O O . ASP A 1 212 ? -19.944 -3.411 5.653 1.00 97.12 212 ASP A O 1
ATOM 1734 N N . TYR A 1 213 ? -20.026 -1.604 4.335 1.00 96.88 213 TYR A N 1
ATOM 1735 C CA . TYR A 1 213 ? -18.812 -0.966 4.853 1.00 96.88 213 TYR A CA 1
ATOM 1736 C C . TYR A 1 213 ? -19.110 0.246 5.739 1.00 96.88 213 TYR A C 1
ATOM 1738 O O . TYR A 1 213 ? -18.195 0.773 6.369 1.00 96.88 213 TYR A O 1
ATOM 1746 N N . GLN A 1 214 ? -20.362 0.716 5.802 1.00 96.06 214 GLN A N 1
ATOM 1747 C CA . GLN A 1 214 ? -20.711 1.973 6.483 1.00 96.06 214 GLN A CA 1
ATOM 1748 C C . GLN A 1 214 ? -20.441 1.949 7.991 1.00 96.06 214 GLN A C 1
ATOM 1750 O O . GLN A 1 214 ? -20.294 3.007 8.600 1.00 96.06 214 GLN A O 1
ATOM 1755 N N . HIS A 1 215 ? -20.370 0.760 8.596 1.00 96.69 215 HIS A N 1
ATOM 1756 C CA . HIS A 1 215 ? -20.025 0.594 10.009 1.00 96.69 215 HIS A CA 1
ATOM 1757 C C . HIS A 1 215 ? -18.521 0.626 10.289 1.00 96.69 215 HIS A C 1
ATOM 1759 O O . HIS A 1 215 ? -18.146 0.536 11.456 1.00 96.69 215 HIS A O 1
ATOM 1765 N N . ILE A 1 216 ? -17.669 0.652 9.259 1.00 97.50 216 ILE A N 1
ATOM 1766 C CA . ILE A 1 216 ? -16.216 0.632 9.422 1.00 97.50 216 ILE A CA 1
ATOM 1767 C C . ILE A 1 216 ? -15.701 2.068 9.490 1.00 97.50 216 ILE A C 1
ATOM 1769 O O . ILE A 1 216 ? -15.761 2.815 8.513 1.00 97.50 216 ILE A O 1
ATOM 1773 N N . ASP A 1 217 ? -15.103 2.427 10.619 1.00 96.94 217 ASP A N 1
ATOM 1774 C CA . ASP A 1 217 ? -14.372 3.681 10.763 1.00 96.94 217 ASP A CA 1
ATOM 1775 C C . ASP A 1 217 ? -12.982 3.548 10.125 1.00 96.94 217 ASP A C 1
ATOM 1777 O O . ASP A 1 217 ? -12.046 2.999 10.719 1.00 96.94 217 ASP A O 1
ATOM 1781 N N . ILE A 1 218 ? -12.836 4.052 8.899 1.00 96.19 218 ILE A N 1
ATOM 1782 C CA . ILE A 1 218 ? -11.564 4.042 8.169 1.00 96.19 218 ILE A CA 1
ATOM 1783 C C . ILE A 1 218 ? -10.816 5.354 8.413 1.00 96.19 218 ILE A C 1
ATOM 1785 O O . ILE A 1 218 ? -11.325 6.438 8.119 1.00 96.19 218 ILE A O 1
ATOM 1789 N N . ILE A 1 219 ? -9.586 5.256 8.913 1.00 95.69 219 ILE A N 1
ATOM 1790 C CA . ILE A 1 219 ? -8.694 6.390 9.163 1.00 95.69 219 ILE A CA 1
ATOM 1791 C C . ILE A 1 219 ? -7.458 6.243 8.280 1.00 95.69 219 ILE A C 1
ATOM 1793 O O . ILE A 1 219 ? -6.679 5.308 8.449 1.00 95.69 219 ILE A O 1
ATOM 1797 N N . CYS A 1 220 ? -7.253 7.190 7.370 1.00 94.50 220 CYS A N 1
ATOM 1798 C CA . CYS A 1 220 ? -6.024 7.326 6.599 1.00 94.50 220 CYS A CA 1
ATOM 1799 C C . CYS A 1 220 ? -5.094 8.304 7.319 1.00 94.50 220 CYS A C 1
ATOM 1801 O O . CYS A 1 220 ? -5.369 9.505 7.367 1.00 94.50 220 CYS A O 1
ATOM 1803 N N . TYR A 1 221 ? -4.006 7.782 7.883 1.00 93.44 221 TYR A N 1
ATOM 1804 C CA . TYR A 1 221 ? -3.020 8.548 8.638 1.00 93.44 221 TYR A CA 1
ATOM 1805 C C . TYR A 1 221 ? -1.753 8.751 7.809 1.00 93.44 221 TYR A C 1
ATOM 1807 O O . TYR A 1 221 ? -1.127 7.768 7.420 1.00 93.44 221 TYR A O 1
ATOM 1815 N N . GLY A 1 222 ? -1.347 9.988 7.534 1.00 92.44 222 GLY A N 1
ATOM 1816 C CA . GLY A 1 222 ? -0.206 10.250 6.649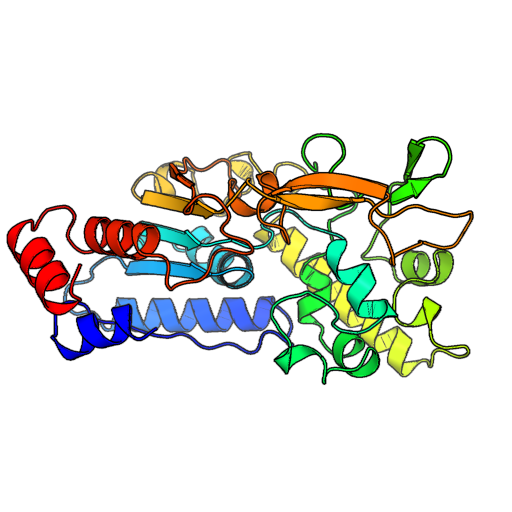 1.00 92.44 222 GLY A CA 1
ATOM 1817 C C . GLY A 1 222 ? 0.340 11.671 6.734 1.00 92.44 222 GLY A C 1
ATOM 1818 O O . GLY A 1 222 ? -0.149 12.496 7.499 1.00 92.44 222 GLY A O 1
ATOM 1819 N N . SER A 1 223 ? 1.372 11.966 5.947 1.00 90.44 223 SER A N 1
ATOM 1820 C CA . SER A 1 223 ? 1.975 13.300 5.852 1.00 90.44 223 SER A CA 1
ATOM 1821 C C . SER A 1 223 ? 1.845 13.837 4.429 1.00 90.44 223 SER A C 1
ATOM 1823 O O . SER A 1 223 ? 1.826 13.077 3.461 1.00 90.44 223 SER A O 1
ATOM 1825 N N . LYS A 1 224 ? 1.721 15.160 4.314 1.00 90.56 224 LYS A N 1
ATOM 1826 C CA . LYS A 1 224 ? 1.777 15.891 3.038 1.00 90.56 224 LYS A CA 1
ATOM 1827 C C . LYS A 1 224 ? 2.854 16.981 3.035 1.00 90.56 224 LYS A C 1
ATOM 1829 O O . LYS A 1 224 ? 2.849 17.863 2.184 1.00 90.56 224 LYS A O 1
ATOM 1834 N N . SER A 1 225 ? 3.734 16.952 4.036 1.00 89.81 225 SER A N 1
ATOM 1835 C CA . SER A 1 225 ? 4.705 18.015 4.304 1.00 89.81 225 SER A CA 1
ATOM 1836 C C . SER A 1 225 ? 5.955 17.939 3.426 1.00 89.81 225 SER A C 1
ATOM 1838 O O . SER A 1 225 ? 6.790 18.837 3.502 1.00 89.81 225 SER A O 1
ATOM 1840 N N . PHE A 1 226 ? 6.107 16.894 2.606 1.00 87.81 226 PHE A N 1
ATOM 1841 C CA . PHE A 1 226 ? 7.310 16.667 1.812 1.00 87.81 226 PHE A CA 1
ATOM 1842 C C . PHE A 1 226 ? 7.013 16.641 0.312 1.00 87.81 226 PHE A C 1
ATOM 1844 O O . PHE A 1 226 ? 6.085 15.953 -0.129 1.00 87.81 226 PHE A O 1
ATOM 1851 N N . PRO A 1 227 ? 7.843 17.321 -0.501 1.00 88.88 227 PRO A N 1
ATOM 1852 C CA . PRO A 1 227 ? 7.882 17.082 -1.933 1.00 88.88 227 PRO A CA 1
ATOM 1853 C C . PRO A 1 227 ? 8.216 15.614 -2.187 1.00 88.88 227 PRO A C 1
ATOM 1855 O O . PRO A 1 227 ? 9.267 15.122 -1.781 1.00 88.88 227 PRO A O 1
ATOM 1858 N N . THR A 1 228 ? 7.312 14.922 -2.858 1.00 86.81 228 THR A N 1
ATOM 1859 C CA . THR A 1 228 ? 7.382 13.485 -3.093 1.00 86.81 228 THR A CA 1
ATOM 1860 C C . THR A 1 228 ? 7.457 13.209 -4.584 1.00 86.81 228 THR A C 1
ATOM 1862 O O . THR A 1 228 ? 6.895 13.964 -5.379 1.00 86.81 228 THR A O 1
ATOM 1865 N N . HIS A 1 229 ? 8.214 12.179 -4.974 1.00 86.75 229 HIS A N 1
ATOM 1866 C CA . HIS A 1 229 ? 8.383 11.789 -6.373 1.00 86.75 229 HIS A CA 1
ATOM 1867 C C . HIS A 1 229 ? 7.032 11.666 -7.081 1.00 86.75 229 HIS A C 1
ATOM 1869 O O . HIS A 1 229 ? 6.099 11.102 -6.517 1.00 86.75 229 HIS A O 1
ATOM 1875 N N . SER A 1 230 ? 6.950 12.166 -8.320 1.00 83.62 230 SER A N 1
ATOM 1876 C CA . SER A 1 230 ? 5.780 11.908 -9.153 1.00 83.62 230 SER A CA 1
ATOM 1877 C C . SER A 1 230 ? 6.087 11.378 -10.542 1.00 83.62 230 SER A C 1
ATOM 1879 O O . SER A 1 230 ? 5.444 10.447 -10.999 1.00 83.62 230 SER A O 1
ATOM 1881 N N . ASN A 1 231 ? 7.079 11.902 -11.248 1.00 85.94 231 ASN A N 1
ATOM 1882 C CA . ASN A 1 231 ? 7.377 11.368 -12.574 1.00 85.94 231 ASN A CA 1
ATOM 1883 C C . ASN A 1 231 ? 8.877 11.294 -12.807 1.00 85.94 231 ASN A C 1
ATOM 1885 O O . ASN A 1 231 ? 9.636 12.139 -12.327 1.00 85.94 231 ASN A O 1
ATOM 1889 N N . PHE A 1 232 ? 9.299 10.302 -13.587 1.00 87.69 232 PHE A N 1
ATOM 1890 C CA . PHE A 1 232 ? 10.637 10.253 -14.167 1.00 87.69 232 PHE A CA 1
ATOM 1891 C C . PHE A 1 232 ? 10.647 10.881 -15.561 1.00 87.69 232 PHE A C 1
ATOM 1893 O O . PHE A 1 232 ? 9.621 10.925 -16.248 1.00 87.69 232 PHE A O 1
ATOM 1900 N N . GLU A 1 233 ? 11.817 11.379 -15.962 1.00 88.44 233 GLU A N 1
ATOM 1901 C CA . GLU A 1 233 ? 12.032 11.954 -17.288 1.00 88.44 233 GLU A CA 1
ATOM 1902 C C . GLU A 1 233 ? 12.430 10.874 -18.301 1.00 88.44 233 GLU A C 1
ATOM 1904 O O . GLU A 1 233 ? 13.325 10.070 -18.044 1.00 88.44 233 GLU A O 1
ATOM 1909 N N . MET A 1 234 ? 11.820 10.901 -19.485 1.00 86.69 234 MET A N 1
ATOM 1910 C CA . MET A 1 234 ? 12.265 10.144 -20.652 1.00 86.69 234 MET A CA 1
ATOM 1911 C C . MET A 1 234 ? 13.244 10.961 -21.486 1.00 86.69 234 MET A C 1
ATOM 1913 O O . MET A 1 234 ? 12.926 12.062 -21.934 1.00 86.69 234 MET A O 1
ATOM 1917 N N . LYS A 1 235 ? 14.404 10.372 -21.776 1.00 86.12 235 LYS A N 1
ATOM 1918 C CA . LYS A 1 235 ? 15.410 10.888 -22.710 1.00 86.12 235 LYS A CA 1
ATOM 1919 C C . LYS A 1 235 ? 15.505 9.934 -23.897 1.00 86.12 235 LYS A C 1
ATOM 1921 O O . LYS A 1 235 ? 16.268 8.971 -23.902 1.00 86.12 235 LYS A O 1
ATOM 1926 N N . GLY A 1 236 ? 14.661 10.160 -24.903 1.00 84.00 236 GLY A N 1
ATOM 1927 C CA . GLY A 1 236 ? 14.508 9.234 -26.026 1.00 84.00 236 GLY A CA 1
ATOM 1928 C C . GLY A 1 236 ? 13.920 7.893 -25.574 1.00 84.00 236 GLY A C 1
ATOM 1929 O O . GLY A 1 236 ? 12.761 7.824 -25.171 1.00 84.00 236 GLY A O 1
ATOM 1930 N N . SER A 1 237 ? 14.706 6.816 -25.654 1.00 81.06 237 SER A N 1
ATOM 1931 C CA . SER A 1 237 ? 14.296 5.469 -25.227 1.00 81.06 237 SER A CA 1
ATOM 1932 C C . SER A 1 237 ? 14.828 5.073 -23.849 1.00 81.06 237 SER A C 1
ATOM 1934 O O . SER A 1 237 ? 14.774 3.899 -23.504 1.00 81.06 237 SER A O 1
ATOM 1936 N N . THR A 1 238 ? 15.376 6.000 -23.066 1.00 84.06 238 THR A N 1
ATOM 1937 C CA . THR A 1 238 ? 15.834 5.720 -21.701 1.00 84.06 238 THR A CA 1
ATOM 1938 C C . THR A 1 238 ? 15.057 6.551 -20.693 1.00 84.06 238 THR A C 1
ATOM 1940 O O . THR A 1 238 ? 14.683 7.691 -20.963 1.00 84.06 238 THR A O 1
ATOM 1943 N N . CYS A 1 239 ? 14.799 5.960 -19.531 1.00 84.94 239 CYS A N 1
ATOM 1944 C CA . CYS A 1 239 ? 14.197 6.638 -18.393 1.00 84.94 239 CYS A CA 1
ATOM 1945 C C . CYS A 1 239 ? 15.306 7.067 -17.425 1.00 84.94 239 CYS A C 1
ATOM 1947 O O . CYS A 1 239 ? 16.094 6.231 -16.978 1.00 84.94 239 CYS A O 1
ATOM 1949 N N . ASP A 1 240 ? 15.392 8.359 -17.112 1.00 85.81 240 ASP A N 1
ATOM 1950 C CA . ASP A 1 240 ? 16.304 8.864 -16.088 1.00 85.81 240 ASP A CA 1
ATOM 1951 C C . ASP A 1 240 ? 15.666 8.687 -14.708 1.00 85.81 240 ASP A C 1
ATOM 1953 O O . ASP A 1 240 ? 14.894 9.524 -14.239 1.00 85.81 240 ASP A O 1
ATOM 1957 N N . VAL A 1 241 ? 15.981 7.563 -14.064 1.00 84.06 241 VAL A N 1
ATOM 1958 C CA . VAL A 1 241 ? 15.429 7.213 -12.748 1.00 84.06 241 VAL A CA 1
ATOM 1959 C C . VAL A 1 241 ? 16.194 7.815 -11.571 1.00 84.06 241 VAL A C 1
ATOM 1961 O O . VAL A 1 241 ? 15.829 7.602 -10.418 1.00 84.06 241 VAL A O 1
ATOM 1964 N N . ASN A 1 242 ? 17.276 8.552 -11.830 1.00 81.25 242 ASN A N 1
ATOM 1965 C CA . ASN A 1 242 ? 18.108 9.112 -10.762 1.00 81.25 242 ASN A CA 1
ATOM 1966 C C . ASN A 1 242 ? 17.515 10.394 -10.179 1.00 81.25 242 ASN A C 1
ATOM 1968 O O . ASN A 1 242 ? 17.935 10.852 -9.117 1.00 81.25 242 ASN A O 1
ATOM 1972 N N . LYS A 1 243 ? 16.565 11.010 -10.888 1.00 79.88 243 LYS A N 1
ATOM 1973 C CA . LYS A 1 243 ? 15.942 12.253 -10.460 1.00 79.88 243 LYS A CA 1
ATOM 1974 C C . LYS A 1 243 ? 14.484 12.307 -10.888 1.00 79.88 243 LYS A C 1
ATOM 1976 O O . LYS A 1 243 ? 14.152 12.105 -12.051 1.00 79.88 243 LYS A O 1
ATOM 1981 N N . SER A 1 244 ? 13.623 12.681 -9.949 1.00 82.88 244 SER A N 1
ATOM 1982 C CA . SER A 1 244 ? 12.242 13.049 -10.249 1.00 82.88 244 SER A CA 1
ATOM 1983 C C . SER A 1 244 ? 12.212 14.269 -11.174 1.00 82.88 244 SER A C 1
ATOM 1985 O O . SER A 1 244 ? 12.800 15.309 -10.863 1.00 82.88 244 SER A O 1
ATOM 1987 N N . LYS A 1 245 ? 11.496 14.166 -12.293 1.00 85.50 245 LYS A N 1
ATOM 1988 C CA . LYS A 1 245 ? 11.186 15.295 -13.179 1.00 85.50 245 LYS A CA 1
ATOM 1989 C C . LYS A 1 245 ? 10.232 16.280 -12.507 1.00 85.50 245 LYS A C 1
ATOM 1991 O O . LYS A 1 245 ? 10.375 17.489 -12.666 1.00 85.50 245 LYS A O 1
ATOM 1996 N N . SER A 1 246 ? 9.285 15.745 -11.749 1.00 86.12 246 SER A N 1
ATOM 1997 C CA . SER A 1 246 ? 8.255 16.472 -11.013 1.00 86.12 246 SER A CA 1
ATOM 1998 C C . SER A 1 246 ? 8.091 15.871 -9.618 1.00 86.12 246 SER A C 1
ATOM 2000 O O . SER A 1 246 ? 8.382 14.692 -9.379 1.00 86.12 246 SER A O 1
ATOM 2002 N N . THR A 1 247 ? 7.618 16.696 -8.689 1.00 87.94 247 THR A N 1
ATOM 2003 C CA . THR A 1 247 ? 7.242 16.281 -7.338 1.00 87.94 247 THR A CA 1
ATOM 2004 C C . THR A 1 247 ? 5.872 16.839 -6.968 1.00 87.94 247 THR A C 1
ATOM 2006 O O . THR A 1 247 ? 5.404 17.804 -7.576 1.00 87.94 247 THR A O 1
ATOM 2009 N N . ARG A 1 248 ? 5.217 16.222 -5.982 1.00 87.44 248 ARG A N 1
ATOM 2010 C CA . ARG A 1 248 ? 3.909 16.632 -5.448 1.00 87.44 248 ARG A CA 1
ATOM 2011 C C . ARG A 1 248 ? 3.889 16.585 -3.924 1.00 87.44 248 ARG A C 1
ATOM 2013 O O . ARG A 1 248 ? 4.846 16.141 -3.299 1.00 87.44 248 ARG A O 1
ATOM 2020 N N . GLU A 1 249 ? 2.806 17.073 -3.326 1.00 89.69 249 GLU A N 1
ATOM 2021 C CA . GLU A 1 249 ? 2.590 16.960 -1.882 1.00 89.69 249 GLU A CA 1
ATOM 2022 C C . GLU A 1 249 ? 2.447 15.486 -1.469 1.00 89.69 249 GLU A C 1
ATOM 2024 O O . GLU A 1 249 ? 1.605 14.749 -1.994 1.00 89.69 249 GLU A O 1
ATOM 2029 N N . GLY A 1 250 ? 3.250 15.062 -0.497 1.00 88.50 250 GLY A N 1
ATOM 2030 C CA . GLY A 1 250 ? 3.239 13.704 0.033 1.00 88.50 250 GLY A CA 1
ATOM 2031 C C . GLY A 1 250 ? 4.079 13.565 1.298 1.00 88.50 250 GLY A C 1
ATOM 2032 O O . GLY A 1 250 ? 4.411 14.554 1.959 1.00 88.50 250 GLY A O 1
ATOM 2033 N N . ASP A 1 251 ? 4.403 12.327 1.653 1.00 85.50 251 ASP A N 1
ATOM 2034 C CA . ASP A 1 251 ? 5.158 12.013 2.869 1.00 85.50 251 ASP A CA 1
ATOM 2035 C C . ASP A 1 251 ? 6.670 11.868 2.634 1.00 85.50 251 ASP A C 1
ATOM 2037 O O . ASP A 1 251 ? 7.384 11.506 3.560 1.00 85.50 251 ASP A O 1
ATOM 2041 N N . GLY A 1 252 ? 7.155 12.151 1.423 1.00 84.75 252 GLY A N 1
ATOM 2042 C CA . GLY A 1 252 ? 8.543 11.979 0.989 1.00 84.75 252 GLY A CA 1
ATOM 2043 C C . GLY A 1 252 ? 8.775 10.676 0.221 1.00 84.75 252 GLY A C 1
ATOM 2044 O O . GLY A 1 252 ? 9.763 10.567 -0.501 1.00 84.75 252 GLY A O 1
ATOM 2045 N N . THR A 1 253 ? 7.849 9.717 0.324 1.00 82.31 253 THR A N 1
ATOM 2046 C CA . THR A 1 253 ? 7.862 8.437 -0.405 1.00 82.31 253 THR A CA 1
ATOM 2047 C C . THR A 1 253 ? 6.610 8.268 -1.266 1.00 82.31 253 THR A C 1
ATOM 2049 O O . THR A 1 253 ? 6.697 7.888 -2.430 1.00 82.31 253 THR A O 1
ATOM 2052 N N . LEU A 1 254 ? 5.442 8.571 -0.701 1.00 82.12 254 LEU A N 1
ATOM 2053 C CA . LEU A 1 254 ? 4.124 8.416 -1.301 1.00 82.12 254 LEU A CA 1
ATOM 2054 C C . LEU A 1 254 ? 3.396 9.752 -1.385 1.00 82.12 254 LEU A C 1
ATOM 2056 O O . LEU A 1 254 ? 3.295 10.497 -0.405 1.00 82.12 254 LEU A O 1
ATOM 2060 N N . ASN A 1 255 ? 2.832 10.033 -2.555 1.00 84.75 255 ASN A N 1
ATOM 2061 C CA . ASN A 1 255 ? 1.969 11.190 -2.731 1.00 84.75 255 ASN A CA 1
ATOM 2062 C C . ASN A 1 255 ? 0.715 11.103 -1.858 1.00 84.75 255 ASN A C 1
ATOM 2064 O O . ASN A 1 255 ? 0.222 10.013 -1.560 1.00 84.75 255 ASN A O 1
ATOM 2068 N N . PHE A 1 256 ? 0.167 12.266 -1.494 1.00 87.25 256 PHE A N 1
ATOM 2069 C CA . PHE A 1 256 ? -1.040 12.399 -0.670 1.00 87.25 256 PHE A CA 1
ATOM 2070 C C . PHE A 1 256 ? -2.180 11.488 -1.143 1.00 87.25 256 PHE A C 1
ATOM 2072 O O . PHE A 1 256 ? -2.796 10.764 -0.364 1.00 87.25 256 PHE A O 1
ATOM 2079 N N . GLU A 1 257 ? -2.426 11.488 -2.448 1.00 84.12 257 GLU A N 1
ATOM 2080 C CA . GLU A 1 257 ? -3.413 10.661 -3.144 1.00 84.12 257 GLU A CA 1
ATOM 2081 C C . GLU A 1 257 ? -3.277 9.155 -2.843 1.00 84.12 257 GLU A C 1
ATOM 2083 O O . GLU A 1 257 ? -4.284 8.466 -2.675 1.00 84.12 257 GLU A O 1
ATOM 2088 N N . CYS A 1 258 ? -2.046 8.645 -2.743 1.00 82.19 258 CYS A N 1
ATOM 2089 C CA . CYS A 1 258 ? -1.755 7.216 -2.619 1.00 82.19 258 CYS A CA 1
ATOM 2090 C C . CYS A 1 258 ? -2.176 6.626 -1.270 1.00 82.19 258 CYS A C 1
ATOM 2092 O O . CYS A 1 258 ? -2.540 5.449 -1.223 1.00 82.19 258 CYS A O 1
ATOM 2094 N N . TRP A 1 259 ? -2.150 7.432 -0.205 1.00 86.69 259 TRP A N 1
ATOM 2095 C CA . TRP A 1 259 ? -2.480 6.997 1.154 1.00 86.69 259 TRP A CA 1
ATOM 2096 C C . TRP A 1 259 ? -3.809 7.564 1.677 1.00 86.69 259 TRP A C 1
ATOM 2098 O O . TRP A 1 259 ? -4.407 6.983 2.582 1.00 86.69 259 TRP A O 1
ATOM 2108 N N . SER A 1 260 ? -4.302 8.675 1.116 1.00 88.62 260 SER A N 1
ATOM 2109 C CA . SER A 1 260 ? -5.524 9.359 1.580 1.00 88.62 260 SER A CA 1
ATOM 2110 C C . SER A 1 260 ? -6.832 8.800 1.012 1.00 88.62 260 SER A C 1
ATOM 2112 O O . SER A 1 260 ? -7.906 9.221 1.439 1.00 88.62 260 SER A O 1
ATOM 2114 N N . LYS A 1 261 ? -6.768 7.869 0.054 1.00 86.62 261 LYS A N 1
ATOM 2115 C CA . LYS A 1 261 ? -7.940 7.281 -0.612 1.00 86.62 261 LYS A CA 1
ATOM 2116 C C . LYS A 1 261 ? -7.928 5.761 -0.515 1.00 86.62 261 LYS A C 1
ATOM 2118 O O . LYS A 1 261 ? -6.869 5.144 -0.571 1.00 86.62 261 LYS A O 1
ATOM 2123 N N . VAL A 1 262 ? -9.117 5.162 -0.478 1.00 87.69 262 VAL A N 1
ATOM 2124 C CA . VAL A 1 262 ? -9.325 3.706 -0.540 1.00 87.69 262 VAL A CA 1
ATOM 2125 C C . VAL A 1 262 ? -10.236 3.328 -1.722 1.00 87.69 262 VAL A C 1
ATOM 2127 O O . VAL A 1 262 ? -11.025 4.172 -2.168 1.00 87.69 262 VAL A O 1
ATOM 2130 N N . PRO A 1 263 ? -10.131 2.106 -2.283 1.00 86.38 263 PRO A N 1
ATOM 2131 C CA . PRO A 1 263 ? -11.007 1.650 -3.356 1.00 86.38 263 PRO A CA 1
ATOM 2132 C C . PRO A 1 263 ? -12.483 1.678 -2.956 1.00 86.38 263 PRO A C 1
ATOM 2134 O O . PRO A 1 263 ? -12.836 1.689 -1.778 1.00 86.38 263 PRO A O 1
ATOM 2137 N N . GLY A 1 264 ? -13.357 1.736 -3.958 1.00 86.31 264 GLY A N 1
ATOM 2138 C CA . GLY A 1 264 ? -14.804 1.764 -3.752 1.00 86.31 264 GLY A CA 1
ATOM 2139 C C . GLY A 1 264 ? -15.387 3.129 -3.398 1.00 86.31 264 GLY A C 1
ATOM 2140 O O . GLY A 1 264 ? -16.606 3.269 -3.362 1.00 86.31 264 GLY A O 1
ATOM 2141 N N . GLY A 1 265 ? -14.542 4.140 -3.165 1.00 85.81 265 GLY A N 1
ATOM 2142 C CA . GLY A 1 265 ? -15.002 5.462 -2.734 1.00 85.81 265 GLY A CA 1
ATOM 2143 C C . GLY A 1 265 ? -15.559 5.454 -1.309 1.00 85.81 265 GLY A C 1
ATOM 2144 O O . GLY A 1 265 ? -16.427 6.266 -0.990 1.00 85.81 265 GLY A O 1
ATOM 2145 N N . LEU A 1 266 ? -15.089 4.526 -0.465 1.00 90.69 266 LEU A N 1
ATOM 2146 C CA . LEU A 1 266 ? -15.497 4.459 0.935 1.00 90.69 266 LEU A CA 1
ATOM 2147 C C . LEU A 1 266 ? -15.147 5.763 1.658 1.00 90.69 266 LEU A C 1
ATOM 2149 O O . LEU A 1 266 ? -14.133 6.409 1.377 1.00 90.69 266 LEU A O 1
ATOM 2153 N N . LYS A 1 267 ? -15.996 6.143 2.613 1.00 92.88 267 LYS A N 1
ATOM 2154 C CA . LYS A 1 267 ? -15.767 7.321 3.445 1.00 92.88 267 LYS A CA 1
ATOM 2155 C C . LYS A 1 267 ? -14.566 7.066 4.354 1.00 92.88 267 LYS A C 1
ATOM 2157 O O . LYS A 1 267 ? -14.551 6.096 5.103 1.00 92.88 267 LYS A O 1
ATOM 2162 N N . VAL A 1 268 ? -13.598 7.975 4.321 1.00 93.56 268 VAL A N 1
ATOM 2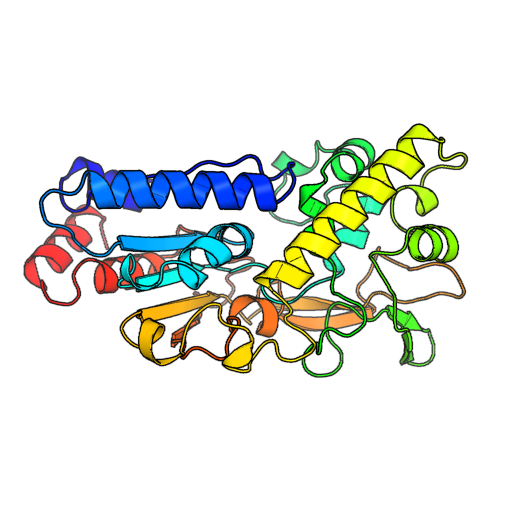163 C CA . VAL A 1 268 ? -12.404 7.920 5.170 1.00 93.56 268 VAL A CA 1
ATOM 2164 C C . VAL A 1 268 ? -12.258 9.201 5.979 1.00 93.56 268 VAL A C 1
ATOM 2166 O O . VAL A 1 268 ? -12.618 10.289 5.522 1.00 93.56 268 VAL A O 1
ATOM 2169 N N . LYS A 1 269 ? -11.704 9.079 7.183 1.00 95.94 269 LYS A N 1
ATOM 2170 C CA . LYS A 1 269 ? -11.190 10.201 7.966 1.00 95.94 269 LYS A CA 1
ATOM 2171 C C . LYS A 1 269 ? -9.712 10.375 7.631 1.00 95.94 269 LYS A C 1
ATOM 2173 O O . LYS A 1 269 ? -8.935 9.437 7.784 1.00 95.94 269 LYS A O 1
ATOM 2178 N N . ILE A 1 270 ? -9.321 11.562 7.183 1.00 94.75 270 ILE A N 1
ATOM 2179 C CA . ILE A 1 270 ? -7.915 11.880 6.917 1.00 94.75 270 ILE A CA 1
ATOM 2180 C C . ILE A 1 270 ? -7.331 12.529 8.165 1.00 94.75 270 ILE A C 1
ATOM 2182 O O . ILE A 1 270 ? -7.846 13.542 8.635 1.00 94.75 270 ILE A O 1
ATOM 2186 N N . GLU A 1 271 ? -6.252 11.954 8.676 1.00 94.75 271 GLU A N 1
ATOM 2187 C CA . GLU A 1 271 ? -5.512 12.470 9.819 1.00 94.75 271 GLU A CA 1
ATOM 2188 C C . GLU A 1 271 ? -4.059 12.708 9.416 1.00 94.75 271 GLU A C 1
ATOM 2190 O O . GLU A 1 271 ? -3.388 11.830 8.875 1.00 94.75 271 GLU A O 1
ATOM 2195 N N . TYR A 1 272 ? -3.573 13.920 9.665 1.00 92.81 272 TYR A N 1
ATOM 2196 C CA . TYR A 1 272 ? -2.200 14.285 9.333 1.00 92.81 272 TYR A CA 1
ATOM 2197 C C . TYR A 1 272 ? -1.259 13.957 10.486 1.00 92.81 272 TYR A C 1
ATOM 2199 O O . TYR A 1 272 ? -1.589 14.252 11.636 1.00 92.81 272 TYR A O 1
ATOM 2207 N N . ALA A 1 273 ? -0.093 13.407 10.171 1.00 90.81 273 ALA A N 1
ATOM 2208 C CA . ALA A 1 273 ? 1.012 13.266 11.108 1.00 90.81 273 ALA A CA 1
ATOM 2209 C C . ALA A 1 273 ? 1.551 14.626 11.577 1.00 90.81 273 ALA A C 1
ATOM 2211 O O . ALA A 1 273 ? 1.152 15.678 11.066 1.00 90.81 273 ALA A O 1
ATOM 2212 N N . GLU A 1 274 ? 2.444 14.603 12.565 1.00 84.88 274 GLU A N 1
ATOM 2213 C CA . GLU A 1 274 ? 3.140 15.809 13.022 1.00 84.88 274 GLU A CA 1
ATOM 2214 C C . GLU A 1 274 ? 3.910 16.487 11.876 1.00 84.88 274 GLU A C 1
ATOM 2216 O O . GLU A 1 274 ? 4.423 15.825 10.964 1.00 84.88 274 GLU A O 1
ATOM 2221 N N . GLU A 1 275 ? 3.983 17.819 11.912 1.00 81.38 275 GLU A N 1
ATOM 2222 C CA . GLU A 1 275 ? 4.675 18.606 10.892 1.00 81.38 275 GLU A CA 1
ATOM 2223 C C . GLU A 1 275 ? 6.141 18.168 10.770 1.00 81.38 275 GLU A C 1
ATOM 2225 O O . GLU A 1 275 ? 6.846 18.004 11.763 1.00 81.38 275 GLU A O 1
ATOM 2230 N N . GLY A 1 276 ? 6.601 17.945 9.537 1.00 76.69 276 GLY A N 1
ATOM 2231 C CA . GLY A 1 276 ? 7.958 17.455 9.283 1.00 76.69 276 GLY A CA 1
ATOM 2232 C C . GLY A 1 276 ? 8.127 15.936 9.414 1.00 76.69 276 GLY A C 1
ATOM 2233 O O . GLY A 1 276 ? 9.236 15.439 9.225 1.00 76.69 276 GLY A O 1
ATOM 2234 N N . SER A 1 277 ? 7.052 15.172 9.636 1.00 76.38 277 SER A N 1
ATOM 2235 C CA . SER A 1 277 ? 7.093 13.705 9.554 1.00 76.38 277 SER A CA 1
ATOM 2236 C C . SER A 1 277 ? 7.309 13.233 8.113 1.00 76.38 277 SER A C 1
ATOM 2238 O O . SER A 1 277 ? 6.415 13.369 7.272 1.00 76.38 277 SER A O 1
ATOM 2240 N N . ASN A 1 278 ? 8.492 12.683 7.831 1.00 70.81 278 ASN A N 1
ATOM 2241 C CA . ASN A 1 278 ? 8.811 11.979 6.585 1.00 70.81 278 ASN A CA 1
ATOM 2242 C C . ASN A 1 278 ? 8.530 10.485 6.783 1.00 70.81 278 ASN A C 1
ATOM 2244 O O . ASN A 1 278 ? 8.963 9.926 7.789 1.00 70.81 278 ASN A O 1
ATOM 2248 N N . HIS A 1 279 ? 7.795 9.881 5.850 1.00 71.69 279 HIS A N 1
ATOM 2249 C CA . HIS A 1 279 ? 7.330 8.496 5.869 1.00 71.69 279 HIS A CA 1
ATOM 2250 C C . HIS A 1 279 ? 6.869 8.038 7.260 1.00 71.69 279 HIS A C 1
ATOM 2252 O O . HIS A 1 279 ? 7.603 7.410 8.025 1.00 71.69 279 HIS A O 1
ATOM 2258 N N . VAL A 1 280 ? 5.633 8.416 7.592 1.00 75.38 280 VAL A N 1
ATOM 2259 C CA . VAL A 1 280 ? 5.080 8.402 8.951 1.00 75.38 280 VAL A CA 1
ATOM 2260 C C . VAL A 1 280 ? 5.361 7.089 9.685 1.00 75.38 280 VAL A C 1
ATOM 2262 O O . VAL A 1 280 ? 4.880 6.018 9.306 1.00 75.38 280 VAL A O 1
ATOM 2265 N N . ALA A 1 281 ? 6.138 7.184 10.762 1.00 72.44 281 ALA A N 1
ATOM 2266 C CA . ALA A 1 281 ? 6.497 6.043 11.585 1.00 72.44 281 ALA A CA 1
ATOM 2267 C C . ALA A 1 281 ? 5.350 5.647 12.530 1.00 72.44 281 ALA A C 1
ATOM 2269 O O . ALA A 1 281 ? 4.581 6.482 13.001 1.00 72.44 281 ALA A O 1
ATOM 2270 N N . LEU A 1 282 ? 5.295 4.363 12.896 1.00 72.19 282 LEU A N 1
ATOM 2271 C CA . LEU A 1 282 ? 4.348 3.811 13.880 1.00 72.19 282 LEU A CA 1
ATOM 2272 C C . LEU A 1 282 ? 4.568 4.301 15.328 1.00 72.19 282 LEU A C 1
ATOM 2274 O O . LEU A 1 282 ? 4.009 3.713 16.246 1.00 72.19 282 LEU A O 1
ATOM 2278 N N . VAL A 1 283 ? 5.436 5.290 15.553 1.00 76.56 283 VAL A N 1
ATOM 2279 C CA . VAL A 1 283 ? 5.856 5.759 16.889 1.00 76.56 283 VAL A CA 1
ATOM 2280 C C . VAL A 1 283 ? 5.461 7.208 17.178 1.00 76.56 283 VAL A C 1
ATOM 2282 O O . VAL A 1 283 ? 5.869 7.764 18.192 1.00 76.56 283 VAL A O 1
ATOM 2285 N N . ASP A 1 284 ? 4.685 7.818 16.287 1.00 84.75 284 ASP A N 1
ATOM 2286 C CA . ASP 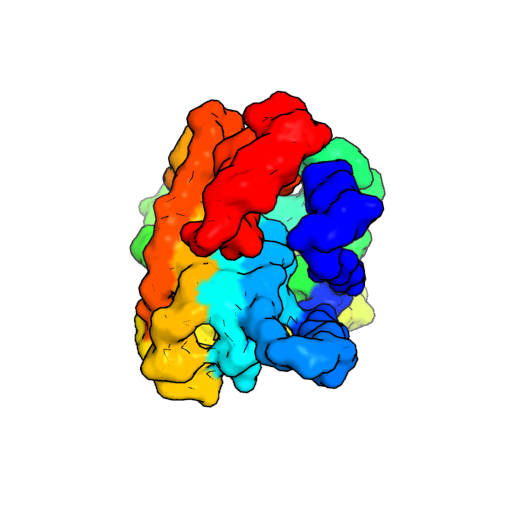A 1 284 ? 4.185 9.183 16.431 1.00 84.75 284 ASP A CA 1
ATOM 2287 C C . ASP A 1 284 ? 3.173 9.280 17.596 1.00 84.75 284 ASP A C 1
ATOM 2289 O O . ASP A 1 284 ? 2.234 8.484 17.692 1.00 84.75 284 ASP A O 1
ATOM 2293 N N . VAL A 1 285 ? 3.352 10.268 18.482 1.00 89.06 285 VAL A N 1
ATOM 2294 C CA . VAL A 1 285 ? 2.480 10.529 19.643 1.00 89.06 285 VAL A CA 1
ATOM 2295 C C . VAL A 1 285 ? 1.044 10.780 19.198 1.00 89.06 285 VAL A C 1
ATOM 2297 O O . VAL A 1 285 ? 0.101 10.294 19.830 1.00 89.06 285 VAL A O 1
ATOM 2300 N N . LYS A 1 286 ? 0.848 11.493 18.086 1.00 91.75 286 LYS A N 1
ATOM 2301 C CA . LYS A 1 286 ? -0.488 11.724 17.540 1.00 91.75 286 LYS A CA 1
ATOM 2302 C C . LYS A 1 286 ? -1.112 10.428 17.021 1.00 91.75 286 LYS A C 1
ATOM 2304 O O . LYS A 1 286 ? -2.297 10.194 17.265 1.00 91.75 286 LYS A O 1
ATOM 2309 N N . ALA A 1 287 ? -0.327 9.552 16.394 1.00 91.38 287 ALA A N 1
ATOM 2310 C CA . ALA A 1 287 ? -0.804 8.234 15.980 1.00 91.38 287 ALA A CA 1
ATOM 2311 C C . ALA A 1 287 ? -1.212 7.377 17.183 1.00 91.38 287 ALA A C 1
ATOM 2313 O O . ALA A 1 287 ? -2.281 6.774 17.170 1.00 91.38 287 ALA A O 1
ATOM 2314 N N . HIS A 1 288 ? -0.398 7.361 18.239 1.00 93.19 288 HIS A N 1
ATOM 2315 C CA . HIS A 1 288 ? -0.715 6.653 19.477 1.00 93.19 288 HIS A CA 1
ATOM 2316 C C . HIS A 1 288 ? -1.998 7.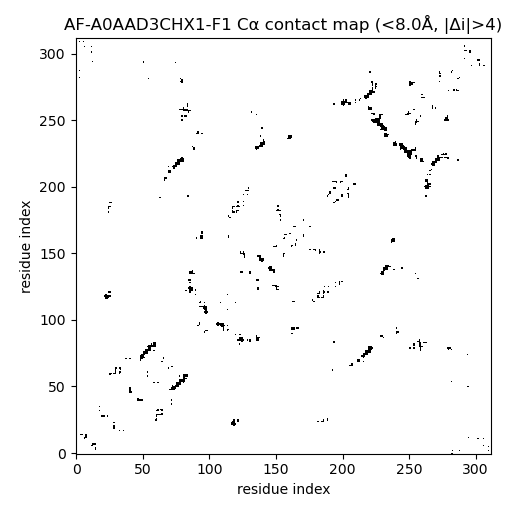183 20.129 1.00 93.19 288 HIS A C 1
ATOM 2318 O O . HIS A 1 288 ? -2.847 6.390 20.529 1.00 93.19 288 HIS A O 1
ATOM 2324 N N . ASN A 1 289 ? -2.194 8.504 20.181 1.00 93.38 289 ASN A N 1
ATOM 2325 C CA . ASN A 1 289 ? -3.430 9.096 20.699 1.00 93.38 289 ASN A CA 1
ATOM 2326 C C . ASN A 1 289 ? -4.655 8.680 19.877 1.00 93.38 289 ASN A C 1
ATOM 2328 O O . ASN A 1 289 ? -5.672 8.302 20.452 1.00 93.38 289 ASN A O 1
ATOM 2332 N N . LEU A 1 290 ? -4.545 8.666 18.545 1.00 94.19 290 LEU A N 1
ATOM 2333 C CA . LEU A 1 290 ? -5.610 8.158 17.677 1.00 94.19 290 LEU A CA 1
ATOM 2334 C C . LEU A 1 290 ? -5.893 6.672 17.928 1.00 94.19 290 LEU A C 1
ATOM 2336 O O . LEU A 1 290 ? -7.054 6.280 17.980 1.00 94.19 290 LEU A O 1
ATOM 2340 N N . MET A 1 291 ? -4.864 5.844 18.127 1.00 95.06 291 MET A N 1
ATOM 2341 C CA . MET A 1 291 ? -5.052 4.434 18.485 1.00 95.06 291 MET A CA 1
ATOM 2342 C C . MET A 1 291 ? -5.777 4.283 19.826 1.00 95.06 291 MET A C 1
ATOM 2344 O O . MET A 1 291 ? -6.702 3.483 19.917 1.00 95.06 291 MET A O 1
ATOM 2348 N N . LEU A 1 292 ? -5.414 5.068 20.847 1.00 95.75 292 LEU A N 1
ATOM 2349 C CA . LEU A 1 292 ? -6.116 5.069 22.135 1.00 95.75 292 LEU A CA 1
ATOM 2350 C C . LEU A 1 292 ? -7.580 5.495 21.983 1.00 95.75 292 LEU A C 1
ATOM 2352 O O . LEU A 1 292 ? -8.458 4.885 22.592 1.00 95.75 292 LEU A O 1
ATOM 2356 N N . ASP A 1 293 ? -7.852 6.505 21.155 1.00 94.94 293 ASP A N 1
ATOM 2357 C CA . ASP A 1 293 ? -9.218 6.926 20.848 1.00 94.94 293 ASP A CA 1
ATOM 2358 C C . ASP A 1 293 ? -10.004 5.791 20.195 1.00 94.94 293 ASP A C 1
ATOM 2360 O O . ASP A 1 293 ? -11.133 5.543 20.596 1.00 94.94 293 ASP A O 1
ATOM 2364 N N . ILE A 1 294 ? -9.407 5.067 19.245 1.00 95.12 294 ILE A N 1
ATOM 2365 C CA . ILE A 1 294 ? -10.030 3.929 18.556 1.00 95.12 294 ILE A CA 1
ATOM 2366 C C . ILE A 1 294 ? -10.281 2.754 19.514 1.00 95.12 294 ILE A C 1
ATOM 2368 O O . ILE A 1 294 ? -11.376 2.196 19.523 1.00 95.12 294 ILE A O 1
ATOM 2372 N N . PHE A 1 295 ? -9.298 2.371 20.331 1.00 95.38 295 PHE A N 1
ATOM 2373 C CA . PHE A 1 295 ? -9.419 1.227 21.241 1.00 95.38 295 PHE A CA 1
ATOM 2374 C C . PHE A 1 295 ? -10.429 1.472 22.367 1.00 95.38 295 PHE A C 1
ATOM 2376 O O . PHE A 1 295 ? -11.070 0.531 22.835 1.00 95.38 295 PHE A O 1
ATOM 2383 N N . PHE A 1 296 ? -10.585 2.729 22.793 1.00 95.25 296 PHE A N 1
ATOM 2384 C CA . PHE A 1 296 ? -11.330 3.093 23.997 1.00 95.25 296 PHE A CA 1
ATOM 2385 C C . PHE A 1 296 ? -12.391 4.176 23.741 1.00 95.25 296 PHE A C 1
ATOM 2387 O O . PHE A 1 296 ? -12.688 4.956 24.647 1.00 95.25 296 PHE A O 1
ATOM 2394 N N . GLN A 1 297 ? -12.987 4.223 22.537 1.00 86.19 297 GLN A N 1
ATOM 2395 C CA . GLN A 1 297 ? -13.936 5.266 22.085 1.00 86.19 297 GLN A CA 1
ATOM 2396 C C . GLN A 1 297 ? -15.042 5.610 23.104 1.00 86.19 297 GLN A C 1
ATOM 2398 O O . GLN A 1 297 ? -15.551 6.730 23.111 1.00 86.19 297 GLN A O 1
ATOM 2403 N N . GLN A 1 298 ? -15.424 4.662 23.964 1.00 83.06 298 GLN A N 1
ATOM 2404 C CA . GLN A 1 298 ? -16.494 4.815 24.956 1.00 83.06 298 GLN A CA 1
ATOM 2405 C C . GLN A 1 298 ? -16.037 4.574 26.405 1.00 83.06 298 GLN A C 1
ATOM 2407 O O . GLN A 1 298 ? -16.860 4.588 27.317 1.00 83.06 298 GLN A O 1
ATOM 2412 N N . ASP A 1 299 ? -14.737 4.385 26.637 1.00 92.06 299 ASP A N 1
ATOM 2413 C CA . ASP A 1 299 ? -14.180 4.084 27.955 1.00 92.06 299 ASP A CA 1
ATOM 2414 C C . ASP A 1 299 ? -13.088 5.094 28.325 1.00 92.06 299 ASP A C 1
ATOM 2416 O O . ASP A 1 299 ? -11.883 4.852 28.226 1.00 92.06 299 ASP A O 1
ATOM 2420 N N . SER A 1 300 ? -13.532 6.276 28.758 1.00 91.94 300 SER A N 1
ATOM 2421 C CA . SER A 1 300 ? -12.640 7.377 29.134 1.00 91.94 300 SER A CA 1
ATOM 2422 C C . SER A 1 300 ? -11.740 7.035 30.328 1.00 91.94 300 SER A C 1
ATOM 2424 O O . SER A 1 300 ? -10.638 7.580 30.438 1.00 91.94 300 SER A O 1
ATOM 2426 N N . PHE A 1 301 ? -12.174 6.120 31.202 1.00 93.50 301 PHE A N 1
ATOM 2427 C CA . PHE A 1 301 ? -11.398 5.670 32.353 1.00 93.50 301 PHE A CA 1
ATOM 2428 C C . PHE A 1 301 ? -10.254 4.749 31.923 1.00 93.50 301 PHE A C 1
ATOM 2430 O O . PHE A 1 301 ? -9.100 4.995 32.295 1.00 93.50 301 PHE A O 1
ATOM 2437 N N . THR A 1 302 ? -10.543 3.739 31.100 1.00 93.56 302 THR A N 1
ATOM 2438 C CA . THR A 1 302 ? -9.517 2.840 30.557 1.00 93.56 302 THR A CA 1
ATOM 2439 C C . THR A 1 302 ? -8.563 3.598 29.646 1.00 93.56 302 THR A C 1
ATOM 2441 O O . THR A 1 302 ? -7.353 3.444 29.793 1.00 93.56 302 THR A O 1
ATOM 2444 N N . ARG A 1 303 ? -9.065 4.522 28.814 1.00 94.88 303 ARG A N 1
ATOM 2445 C CA . ARG A 1 303 ? -8.226 5.423 28.007 1.00 94.88 303 ARG A CA 1
ATOM 2446 C C . ARG A 1 303 ? -7.236 6.204 28.867 1.00 94.88 303 ARG A C 1
ATOM 2448 O O . ARG A 1 303 ? -6.043 6.171 28.598 1.00 94.88 303 ARG A O 1
ATOM 2455 N N . LYS A 1 304 ? -7.710 6.872 29.927 1.00 93.38 304 LYS A N 1
ATOM 2456 C CA . LYS A 1 304 ? -6.846 7.639 30.843 1.00 93.38 304 LYS A CA 1
ATOM 2457 C C . LYS A 1 304 ? -5.812 6.743 31.526 1.00 93.38 304 LYS A C 1
ATOM 2459 O O . LYS A 1 304 ? -4.661 7.138 31.684 1.00 93.38 304 LYS A O 1
ATOM 2464 N N . SER A 1 305 ? -6.221 5.543 31.929 1.00 92.56 305 SER A N 1
ATOM 2465 C CA . SER A 1 305 ? -5.328 4.568 32.559 1.00 92.56 305 SER A CA 1
ATOM 2466 C C . SER A 1 305 ? -4.245 4.087 31.588 1.00 92.56 305 SER A C 1
ATOM 2468 O O . SER A 1 305 ? -3.076 4.027 31.963 1.00 92.56 305 SER A O 1
ATOM 2470 N N . ALA A 1 306 ? -4.611 3.832 30.329 1.00 94.25 306 ALA A N 1
ATOM 2471 C CA . ALA A 1 306 ? -3.692 3.483 29.252 1.00 94.25 306 ALA A CA 1
ATOM 2472 C C . ALA A 1 306 ? -2.703 4.622 28.942 1.00 94.25 306 ALA A C 1
ATOM 2474 O O . ALA A 1 306 ? -1.504 4.372 28.860 1.00 94.25 306 ALA A O 1
ATOM 2475 N N . SER A 1 307 ? -3.173 5.872 28.836 1.00 93.62 307 SER A N 1
ATOM 2476 C CA . SER A 1 307 ? -2.305 7.045 28.632 1.00 93.62 307 SER A CA 1
ATOM 2477 C C . SER A 1 307 ? -1.269 7.185 29.750 1.00 93.62 307 SER A C 1
ATOM 2479 O O . SER A 1 307 ? -0.075 7.267 29.471 1.00 93.62 307 SER A O 1
ATOM 2481 N N . ASN A 1 308 ? -1.701 7.095 31.015 1.00 93.00 308 ASN A N 1
ATOM 2482 C CA . ASN A 1 308 ? -0.799 7.156 32.169 1.00 93.00 308 ASN A CA 1
ATOM 2483 C C . ASN A 1 308 ? 0.265 6.047 32.135 1.00 93.00 308 ASN A C 1
ATOM 2485 O O . ASN A 1 308 ? 1.430 6.306 32.427 1.00 93.00 308 ASN A O 1
ATOM 2489 N N . LEU A 1 309 ? -0.132 4.817 31.784 1.00 92.88 309 LEU A N 1
ATOM 2490 C CA . LEU A 1 309 ? 0.777 3.673 31.659 1.00 92.88 309 LEU A CA 1
ATOM 2491 C C . LEU A 1 309 ? 1.859 3.914 30.595 1.00 92.88 309 LEU A C 1
ATOM 2493 O O . LEU A 1 309 ? 3.001 3.494 30.767 1.00 92.88 309 LEU A O 1
ATOM 2497 N N . LEU A 1 310 ? 1.497 4.588 29.505 1.00 91.69 310 LEU A N 1
ATOM 2498 C CA . LEU A 1 310 ? 2.376 4.884 28.376 1.00 91.69 310 LEU A CA 1
ATOM 2499 C C . LEU A 1 310 ? 3.194 6.174 28.554 1.00 91.69 310 LEU A C 1
ATOM 2501 O O . LEU A 1 310 ? 4.036 6.470 27.708 1.00 91.69 310 LEU A O 1
ATOM 2505 N N . GLY A 1 311 ? 2.966 6.930 29.634 1.00 91.00 311 GLY A N 1
ATOM 2506 C CA . GLY A 1 311 ? 3.615 8.221 29.872 1.00 91.00 311 GLY A CA 1
ATOM 2507 C C . GLY A 1 311 ? 3.178 9.317 28.894 1.00 91.00 311 GLY A C 1
ATOM 2508 O O . GLY A 1 311 ? 3.989 10.184 28.567 1.00 91.00 311 GLY A O 1
ATOM 2509 N N . MET A 1 312 ? 1.934 9.244 28.408 1.00 86.00 312 MET A N 1
ATOM 2510 C CA . MET A 1 312 ? 1.317 10.190 27.467 1.00 86.00 312 MET A CA 1
ATOM 2511 C C . MET A 1 312 ? 0.333 11.139 28.149 1.00 86.00 312 MET A C 1
ATOM 2513 O O . MET A 1 312 ? -0.346 10.704 29.108 1.00 86.00 312 MET A O 1
#

Radius of gyration: 20.23 Å; Cα contacts (8 Å, |Δi|>4): 572; chains: 1; bounding box: 48×36×59 Å

Organism: NCBI:txid426638

Sequence (312 aa):
MMFLETLNSNGLIDFHLIPWDWRRAFEEASEMITMKVKEISNNDPLKKKIILISHSTGAMVTWPCVDKHPELFSNWMNMAGCLLIGSNVFLGEFLNGWDTPGMSFMKFLSKDAFFSFPGLYTYFPLQDEEIAGEGDAIMIDEHGHYHNVDYFDMRTWQKYNLGIFGWKDVVTAEEKKHLMHSLAAAKQFRKKYLFCNGKKYKPSALSRDIEDYQHIDIICYGSKSFPTHSNFEMKGSTCDVNKSKSTREGDGTLNFECWSKVPGGLKVKIEYAEEGSNHVALVDVKAHNLMLDIFFQQDSFTRKSASNLLGM

Nearest PDB structures (foldseek):
  5frd-assembly2_B  TM=5.069E-01  e=4.713E-03  Archaeoglobus fulgidus
  7ots-assembly1_A  TM=4.218E-01  e=7.475E-03  Homo sapiens
  6cod-assembly1_A  TM=4.281E-01  e=1.582E-02  Arabidopsis thaliana
  8jgm-assembly1_F  TM=3.267E-01  e=2.378E-01  Arabidopsis thaliana
  8jgn-assembly1_D  TM=2.863E-01  e=1.888E-01  Arabidopsis thaliana

Foldseek 3Di:
DVLVVLCCVVVNDPDDDDDDDLLEQLVVLLVSLLVVLVVVQVPPPVSDADAAEAAACRLLSPQVSCLVCVVRHQEYEQALHFFLPAAPLCLLCLAANDDDPPPVVRSPQDNVNSLSRLSSLLRAHALLAPDPPQFRHWAAEPVRDTDRAHSLDVVSCCQACTRPSVHDPDDDPVSSVSSNVSSVSSVVSCCLQSDPPNQFQALVNGPDGLVSNLSYAYEQEFAQQDFAATYFYDDDSYTPSVDRPGTGGGLRHDHPVRRVDHGNNHDYHYHYADHPHRSNDPPGPVNSLVVLCVSQVPPVPSSVVSCVSVVD

pLDDT: mean 87.71, std 10.73, range [48.66, 98.38]

Secondary structure (DSSP, 8-state):
-HHHHHHHHTTSS--------TTS-HHHHHHHHHHHHHHHHHH-TT-PPEEEEEETTHHHHHHHHHHH-GGGEEEEEEES---SS---TTHHHHHH----TT-GGGTT--HHHHHT-GGGGGGSPPTT---TTT-TT-EEETTSPEE---TT-HHHHHHTT-THHHH-SS--HHHHHHHHHHHHHHHHHHHHHT-STT-TTSGGGSSS-GGGGTT-EEEEEE---EEEEEEEEEETTEEEEEEEEEEEEEBSSSBHHHHH--GGG--EEEEEPPTT-SS--TT-HHHHHHHHHHHTTT-HHHHHHHHHHHT-

InterPro domains:
  IPR029058 Alpha/Beta hydrolase fold [G3DSA:3.40.50.1820] (2-105)
  IPR029058 Alpha/Beta hydrolase fold [SSF53474] (15-117)

Mean predicted aligned error: 5.47 Å